Protein AF-A0A968MTM2-F1 (afdb_monomer_lite)

Structure (mmCIF, N/CA/C/O backbone):
data_AF-A0A968MTM2-F1
#
_entry.id   AF-A0A968MTM2-F1
#
loop_
_atom_site.group_PDB
_atom_site.id
_atom_site.type_symbol
_atom_site.label_atom_id
_atom_site.label_alt_id
_atom_site.label_comp_id
_atom_site.label_asym_id
_atom_site.label_entity_id
_atom_site.label_seq_id
_atom_site.pdbx_PDB_ins_code
_atom_site.Cartn_x
_atom_site.Cartn_y
_atom_site.Cartn_z
_atom_site.occupancy
_atom_site.B_iso_or_equiv
_atom_site.auth_seq_id
_atom_site.auth_comp_id
_atom_site.auth_asym_id
_atom_site.auth_atom_id
_atom_site.pdbx_PDB_model_num
ATOM 1 N N . MET A 1 1 ? 8.587 16.875 3.004 1.00 33.28 1 MET A N 1
ATOM 2 C CA . MET A 1 1 ? 7.982 18.222 2.949 1.00 33.28 1 MET A CA 1
ATOM 3 C C . MET A 1 1 ? 6.753 18.139 3.842 1.00 33.28 1 MET A C 1
ATOM 5 O O . MET A 1 1 ? 5.777 17.548 3.421 1.00 33.28 1 MET A O 1
ATOM 9 N N . PHE A 1 2 ? 6.850 18.556 5.107 1.00 41.03 2 PHE A N 1
ATOM 10 C CA . PHE A 1 2 ? 5.725 18.505 6.050 1.00 41.03 2 PHE A CA 1
ATOM 11 C C . PHE A 1 2 ? 5.035 19.869 6.001 1.00 41.03 2 PHE A C 1
ATOM 13 O O . PHE A 1 2 ? 5.688 20.885 6.236 1.00 41.03 2 PHE A O 1
ATOM 20 N N . TYR A 1 3 ? 3.778 19.898 5.560 1.00 43.97 3 TYR A N 1
ATOM 21 C CA . TYR A 1 3 ? 3.016 21.131 5.362 1.00 43.97 3 TYR A CA 1
ATOM 22 C C . TYR A 1 3 ? 2.662 21.789 6.705 1.00 43.97 3 TYR A C 1
ATOM 24 O O . TYR A 1 3 ? 2.447 21.105 7.698 1.00 43.97 3 TYR A O 1
ATOM 32 N N . GLU A 1 4 ? 2.556 23.121 6.719 1.00 45.72 4 GLU A N 1
ATOM 33 C CA . GLU A 1 4 ? 2.206 23.939 7.897 1.00 45.72 4 GLU A CA 1
ATOM 34 C C . GLU A 1 4 ? 0.764 23.724 8.415 1.00 45.72 4 GLU A C 1
ATOM 36 O O . GLU A 1 4 ? 0.404 24.273 9.452 1.00 45.72 4 GLU A O 1
ATOM 41 N N . ASN A 1 5 ? -0.049 22.904 7.735 1.00 57.75 5 ASN A N 1
ATOM 42 C CA . ASN A 1 5 ? -1.433 22.609 8.106 1.00 57.75 5 ASN A CA 1
ATOM 43 C C . ASN A 1 5 ? -1.622 21.100 8.344 1.00 57.75 5 ASN A C 1
ATOM 45 O O . ASN A 1 5 ? -1.780 20.333 7.394 1.00 57.75 5 ASN A O 1
ATOM 49 N N . GLU A 1 6 ? -1.647 20.697 9.617 1.00 80.75 6 GLU A N 1
ATOM 50 C CA . GLU A 1 6 ? -1.892 19.322 10.092 1.00 80.75 6 GLU A CA 1
ATOM 51 C C . GLU A 1 6 ? -3.378 18.929 9.941 1.00 80.75 6 GLU A C 1
ATOM 53 O O . GLU A 1 6 ? -4.122 18.772 10.917 1.00 80.75 6 GLU A O 1
ATOM 58 N N . SER A 1 7 ? -3.856 18.821 8.696 1.00 90.25 7 SER A N 1
ATOM 59 C CA . SER A 1 7 ? -5.259 18.498 8.387 1.00 90.25 7 SER A CA 1
ATOM 60 C C . SER A 1 7 ? -5.714 17.152 8.963 1.00 90.25 7 SER A C 1
ATOM 62 O O . SER A 1 7 ? -6.900 16.956 9.206 1.00 90.25 7 SER A O 1
ATOM 64 N N . GLU A 1 8 ? -4.789 16.233 9.222 1.00 89.62 8 GLU A N 1
ATOM 65 C CA . GLU A 1 8 ? -5.023 14.945 9.870 1.00 89.62 8 GLU A CA 1
ATOM 66 C C . GLU A 1 8 ? -5.440 15.096 11.344 1.00 89.62 8 GLU A C 1
ATOM 68 O O . GLU A 1 8 ? -6.127 14.227 11.895 1.00 89.62 8 GLU A O 1
ATOM 73 N N . LYS A 1 9 ? -5.074 16.216 11.984 1.00 91.69 9 LYS A N 1
ATOM 74 C CA . LYS A 1 9 ? -5.437 16.549 13.370 1.00 91.69 9 LYS A CA 1
ATOM 75 C C . LYS A 1 9 ? -6.538 17.600 13.465 1.00 91.69 9 LYS A C 1
ATOM 77 O O . LYS A 1 9 ? -7.206 17.666 14.490 1.00 91.69 9 LYS A O 1
ATOM 82 N N . ASP A 1 10 ? -6.772 18.404 12.436 1.00 93.69 10 ASP A N 1
ATOM 83 C CA . ASP A 1 10 ? -7.790 19.457 12.475 1.00 93.69 10 ASP A CA 1
ATOM 84 C C . ASP A 1 10 ? -9.216 18.897 12.273 1.00 93.69 10 ASP A C 1
ATOM 86 O O . ASP A 1 10 ? -9.539 18.261 11.265 1.00 93.69 10 ASP A O 1
ATOM 90 N N . THR A 1 11 ? -10.105 19.145 13.242 1.00 95.06 11 THR A N 1
ATOM 91 C CA . THR A 1 11 ? -11.507 18.698 13.191 1.00 95.06 11 THR A CA 1
ATOM 92 C C . THR A 1 11 ? -12.307 19.346 12.069 1.00 95.06 11 THR A C 1
ATOM 94 O O . THR A 1 11 ? -13.286 18.747 11.621 1.00 95.06 11 THR A O 1
ATOM 97 N N . ALA A 1 12 ? -11.900 20.521 11.577 1.00 95.12 12 ALA A N 1
ATOM 98 C CA . ALA A 1 12 ? -12.545 21.175 10.441 1.00 95.12 12 ALA A CA 1
ATOM 99 C C . ALA A 1 12 ? -12.495 20.310 9.169 1.00 95.12 12 ALA A C 1
ATOM 101 O O . ALA A 1 12 ? -13.357 20.441 8.303 1.00 95.12 12 ALA A O 1
ATOM 102 N N . TYR A 1 13 ? -11.531 19.387 9.081 1.00 94.69 13 TYR A N 1
ATOM 103 C CA . TYR A 1 13 ? -11.370 18.474 7.951 1.00 94.69 13 TYR A CA 1
ATOM 104 C C . TYR A 1 13 ? -11.966 17.084 8.199 1.00 94.69 13 TYR A C 1
ATOM 106 O O . TYR A 1 13 ? -12.031 16.300 7.255 1.00 94.69 13 TYR A O 1
ATOM 114 N N . THR A 1 14 ? -12.456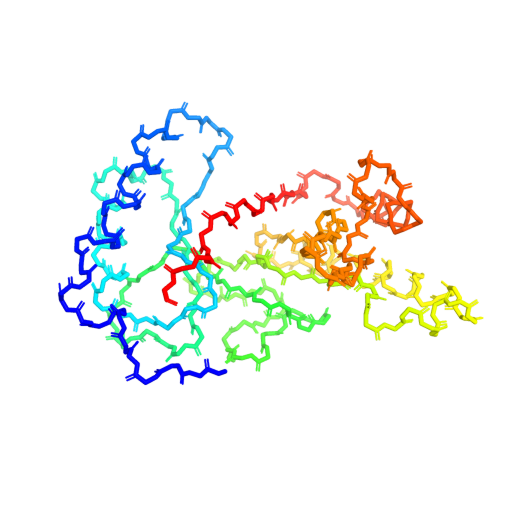 16.770 9.409 1.00 95.50 14 THR A N 1
ATOM 115 C CA . THR A 1 14 ? -12.988 15.431 9.743 1.00 95.50 14 THR A CA 1
ATOM 116 C C . THR A 1 14 ? -14.016 14.944 8.716 1.00 95.50 14 THR A C 1
ATOM 118 O O . THR A 1 14 ? -13.954 13.794 8.292 1.00 95.50 14 THR A O 1
ATOM 121 N N . GLU A 1 15 ? -14.955 15.804 8.312 1.00 96.12 15 GLU A N 1
ATOM 122 C CA . GLU A 1 15 ? -15.992 15.439 7.338 1.00 96.12 15 GLU A CA 1
ATOM 123 C C . GLU A 1 15 ? -15.387 15.064 5.981 1.00 96.12 15 GLU A C 1
ATOM 125 O O . GLU A 1 15 ? -15.834 14.109 5.351 1.00 96.12 15 GLU A O 1
ATOM 130 N N . ARG A 1 16 ? -14.334 15.763 5.548 1.00 93.88 16 ARG A N 1
ATOM 131 C CA . ARG A 1 16 ? -13.668 15.510 4.268 1.00 93.88 16 ARG A CA 1
ATOM 132 C C . ARG A 1 16 ? -12.932 14.170 4.257 1.00 93.88 16 ARG A C 1
ATOM 134 O O . ARG A 1 16 ? -12.988 13.487 3.241 1.00 93.88 16 ARG A O 1
ATOM 141 N N . TYR A 1 17 ? -12.275 13.799 5.353 1.00 94.69 17 TYR A N 1
ATOM 142 C CA . TYR A 1 17 ? -11.657 12.475 5.508 1.00 94.69 17 TYR A CA 1
ATOM 143 C C . TYR A 1 17 ? -12.737 11.378 5.472 1.00 94.69 17 TYR A C 1
ATOM 145 O O . TYR A 1 17 ? -12.824 10.586 4.533 1.00 94.69 17 TYR A O 1
ATOM 153 N N . LEU A 1 18 ? -13.686 11.440 6.415 1.00 96.38 18 LEU A N 1
ATOM 154 C CA . LEU A 1 18 ? -14.710 10.405 6.575 1.00 96.38 18 LEU A CA 1
ATOM 155 C C . LEU A 1 18 ? -15.615 10.217 5.355 1.00 96.38 18 LEU A C 1
ATOM 157 O O . LEU A 1 18 ? -15.954 9.081 5.041 1.00 96.38 18 LEU A O 1
ATOM 161 N N . SER A 1 19 ? -16.032 11.292 4.681 1.00 95.75 19 SER A N 1
ATOM 162 C CA . SER A 1 19 ? -16.941 11.187 3.528 1.00 95.75 19 SER A CA 1
ATOM 163 C C . SER A 1 19 ? -16.310 10.422 2.368 1.00 95.75 19 SER A C 1
ATOM 165 O O . SER A 1 19 ? -16.914 9.478 1.863 1.00 95.75 19 SER A O 1
ATOM 167 N N . GLN A 1 20 ? -15.076 10.761 1.994 1.00 93.44 20 GLN A N 1
ATOM 168 C CA . GLN A 1 20 ? -14.364 10.102 0.897 1.00 93.44 20 GLN A CA 1
ATOM 169 C C . GLN A 1 20 ? -14.092 8.627 1.211 1.00 93.44 20 GLN A C 1
ATOM 171 O O . GLN A 1 20 ? -14.305 7.752 0.367 1.00 93.44 20 GLN A O 1
ATOM 176 N N . PHE A 1 21 ? -13.677 8.338 2.445 1.00 95.25 21 PHE A N 1
ATOM 177 C CA . PHE A 1 21 ? -13.426 6.972 2.885 1.00 95.25 21 PHE A CA 1
ATOM 178 C C . PHE A 1 21 ? -14.716 6.136 2.958 1.00 95.25 21 PHE A C 1
ATOM 180 O O . PHE A 1 21 ? -14.750 4.988 2.505 1.00 95.25 21 PHE A O 1
ATOM 187 N N . ALA A 1 22 ? -15.809 6.720 3.455 1.00 96.19 22 ALA A N 1
ATOM 188 C CA . ALA A 1 22 ? -17.116 6.072 3.492 1.00 96.19 22 ALA A CA 1
ATOM 189 C C . ALA A 1 22 ? -17.648 5.764 2.086 1.00 96.19 22 ALA A C 1
ATOM 191 O O . ALA A 1 22 ? -18.127 4.655 1.852 1.00 96.19 22 ALA A O 1
ATOM 192 N N . GLU A 1 23 ? -17.521 6.700 1.141 1.00 96.38 23 GLU A N 1
ATOM 193 C CA . GLU A 1 23 ? -17.906 6.487 -0.259 1.00 96.38 23 GLU A CA 1
ATOM 194 C C . GLU A 1 23 ? -17.129 5.330 -0.898 1.00 96.38 23 GLU A C 1
ATOM 196 O O . GLU A 1 23 ? -17.730 4.494 -1.578 1.00 96.38 23 GLU A O 1
ATOM 201 N N . MET A 1 24 ? -15.819 5.232 -0.647 1.00 96.00 24 MET A N 1
ATOM 202 C CA . MET A 1 24 ? -14.999 4.115 -1.122 1.00 96.00 24 MET A CA 1
ATOM 203 C C . MET A 1 24 ? -15.504 2.773 -0.573 1.00 96.00 24 MET A C 1
ATOM 205 O O . MET A 1 24 ? -15.728 1.842 -1.350 1.00 96.00 24 MET A O 1
ATOM 209 N N . ILE A 1 25 ? -15.725 2.666 0.743 1.00 95.75 25 ILE A N 1
ATOM 210 C CA . ILE A 1 25 ? -16.200 1.416 1.359 1.00 95.75 25 ILE A CA 1
ATOM 211 C C . ILE A 1 25 ? -17.585 1.038 0.832 1.00 95.75 25 ILE A C 1
ATOM 213 O O . ILE A 1 25 ? -17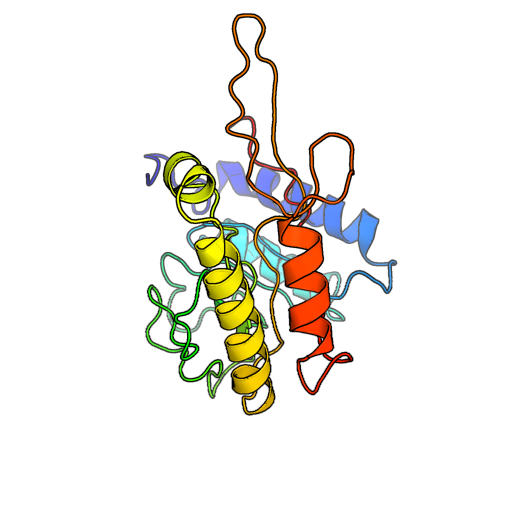.799 -0.106 0.431 1.00 95.75 25 ILE A O 1
ATOM 217 N N . GLU A 1 26 ? -18.535 1.972 0.810 1.00 96.12 26 GLU A N 1
ATOM 218 C CA . GLU A 1 26 ? -19.903 1.688 0.365 1.00 96.12 26 GLU A CA 1
ATOM 219 C C . GLU A 1 26 ? -19.952 1.261 -1.106 1.00 96.12 26 GLU A C 1
ATOM 221 O O . GLU A 1 26 ? -20.710 0.351 -1.457 1.00 96.12 26 GLU A O 1
ATOM 226 N N . ARG A 1 27 ? -19.107 1.859 -1.954 1.00 96.69 27 ARG A N 1
ATOM 227 C CA . ARG A 1 27 ? -18.976 1.479 -3.364 1.00 96.69 27 ARG A CA 1
ATOM 228 C C . ARG A 1 27 ? -18.380 0.080 -3.522 1.00 96.69 27 ARG A C 1
ATOM 230 O O . ARG A 1 27 ? -18.910 -0.717 -4.296 1.00 96.69 27 ARG A O 1
ATOM 237 N N . ASP A 1 28 ? -17.309 -0.229 -2.789 1.00 96.81 28 ASP A N 1
ATOM 238 C CA . ASP A 1 28 ? -16.425 -1.347 -3.136 1.00 96.81 28 ASP A CA 1
ATOM 239 C C . ASP A 1 28 ? -16.549 -2.586 -2.220 1.00 96.81 28 ASP A C 1
ATOM 241 O O . ASP A 1 28 ? -16.088 -3.669 -2.592 1.00 96.81 28 ASP A O 1
ATOM 245 N N . ARG A 1 29 ? -17.215 -2.509 -1.054 1.00 94.44 29 ARG A N 1
ATOM 246 C CA . ARG A 1 29 ? -17.245 -3.607 -0.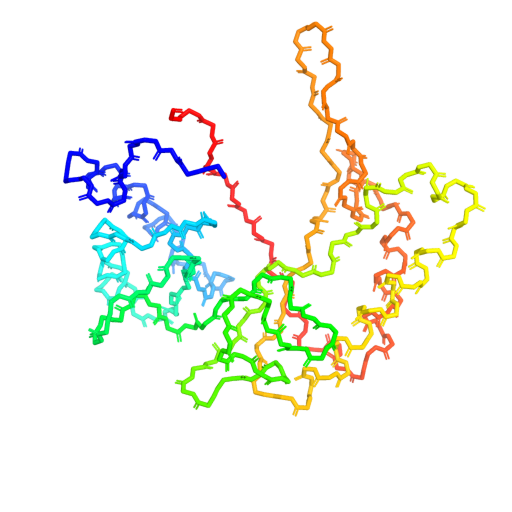051 1.00 94.44 29 ARG A CA 1
ATOM 247 C C . ARG A 1 29 ? -17.827 -4.937 -0.536 1.00 94.44 29 ARG A C 1
ATOM 249 O O . ARG A 1 29 ? -17.555 -5.982 0.057 1.00 94.44 29 ARG A O 1
ATOM 256 N N . ASN A 1 30 ? -18.618 -4.929 -1.608 1.00 95.81 30 ASN A N 1
ATOM 257 C CA . ASN A 1 30 ? -19.209 -6.144 -2.182 1.00 95.81 30 ASN A CA 1
ATOM 258 C C . ASN A 1 30 ? -18.301 -6.833 -3.217 1.00 95.81 30 ASN A C 1
ATOM 260 O O . ASN A 1 30 ? -18.671 -7.870 -3.770 1.00 95.81 30 ASN A O 1
ATOM 264 N N . HIS A 1 31 ? -17.102 -6.302 -3.470 1.00 94.50 31 HIS A N 1
ATOM 265 C CA . HIS A 1 31 ? -16.123 -6.913 -4.361 1.00 94.50 31 HIS A CA 1
ATOM 266 C C . HIS A 1 31 ? -15.186 -7.846 -3.585 1.00 94.50 31 HIS A C 1
ATOM 268 O O . HIS A 1 31 ? -14.392 -7.411 -2.755 1.00 94.50 31 HIS A O 1
ATOM 274 N N . ALA A 1 32 ? -15.234 -9.145 -3.893 1.00 93.94 32 ALA A N 1
ATOM 275 C CA . ALA A 1 32 ? -14.363 -10.148 -3.268 1.00 93.94 32 ALA A CA 1
ATOM 276 C C . ALA A 1 32 ? -12.867 -9.949 -3.588 1.00 93.94 32 ALA A C 1
ATOM 278 O O . ALA A 1 32 ? -12.011 -10.452 -2.871 1.00 93.94 32 ALA A O 1
ATOM 279 N N . SER A 1 33 ? -12.550 -9.223 -4.667 1.00 93.38 33 SER A N 1
ATOM 280 C CA . SER A 1 33 ? -11.176 -8.856 -5.026 1.00 93.38 33 SER A CA 1
ATOM 281 C C . SER A 1 33 ? -10.592 -7.759 -4.138 1.00 93.38 33 SER A C 1
ATOM 283 O O . SER A 1 33 ? -9.375 -7.613 -4.087 1.00 93.38 33 SER A O 1
ATOM 285 N N . VAL A 1 34 ? -11.437 -6.980 -3.458 1.00 93.69 34 VAL A N 1
ATOM 286 C CA . VAL A 1 34 ? -10.987 -6.049 -2.424 1.00 93.69 34 VAL A CA 1
ATOM 287 C C . VAL A 1 34 ? -10.795 -6.868 -1.164 1.00 93.69 34 VAL A C 1
ATOM 289 O O . VAL A 1 34 ? -11.742 -7.494 -0.692 1.00 93.69 34 VAL A O 1
ATOM 292 N N . ILE A 1 35 ? -9.576 -6.890 -0.636 1.00 93.56 35 ILE A N 1
ATOM 293 C CA . ILE A 1 35 ? -9.229 -7.723 0.523 1.00 93.56 35 ILE A CA 1
ATOM 294 C C . ILE A 1 35 ? -8.712 -6.916 1.714 1.00 93.56 35 ILE A C 1
ATOM 296 O O . ILE A 1 35 ? -8.458 -7.498 2.758 1.00 93.56 35 ILE A O 1
ATOM 300 N N . MET A 1 36 ? -8.531 -5.605 1.564 1.00 94.19 36 MET A N 1
ATOM 301 C CA . MET A 1 36 ? -8.046 -4.697 2.605 1.00 94.19 36 MET A CA 1
ATOM 302 C C . MET A 1 36 ? -8.449 -3.258 2.276 1.00 94.19 36 MET A C 1
ATOM 304 O O . MET A 1 36 ? -8.721 -2.952 1.113 1.00 94.19 36 MET A O 1
ATOM 308 N N . TRP A 1 37 ? -8.445 -2.390 3.285 1.00 96.00 37 TRP A N 1
ATOM 309 C CA . TRP A 1 37 ? -8.663 -0.949 3.142 1.00 96.00 37 TRP A CA 1
ATOM 310 C C . TRP A 1 37 ? -7.396 -0.185 3.521 1.00 96.00 37 TRP A C 1
ATOM 312 O O . TRP A 1 37 ? -6.821 -0.463 4.569 1.00 96.00 37 TRP A O 1
ATOM 322 N N . SER A 1 38 ? -6.975 0.778 2.701 1.00 93.56 38 SER A N 1
ATOM 323 C CA . SER A 1 38 ? -5.904 1.717 3.059 1.00 93.56 38 SER A CA 1
ATOM 324 C C . SER A 1 38 ? -6.515 3.037 3.500 1.00 93.56 38 SER A C 1
ATOM 326 O O . SER A 1 38 ? -7.413 3.535 2.822 1.00 93.56 38 SER A O 1
ATOM 328 N N . LEU A 1 39 ? -6.051 3.589 4.622 1.00 92.62 39 LEU A N 1
ATOM 329 C CA . LEU A 1 39 ? -6.513 4.900 5.092 1.00 92.62 39 LEU A CA 1
ATOM 330 C C . LEU A 1 39 ? -5.790 6.057 4.385 1.00 92.62 39 LEU A C 1
ATOM 332 O O . LEU A 1 39 ? -6.317 7.158 4.316 1.00 92.62 39 LEU A O 1
ATOM 336 N N . GLY A 1 40 ? -4.595 5.830 3.831 1.00 88.19 40 GLY A N 1
ATOM 337 C CA . GLY A 1 40 ? -3.846 6.878 3.140 1.00 88.19 40 GLY A CA 1
ATOM 338 C C . GLY A 1 40 ? -2.499 6.412 2.599 1.00 88.19 40 GLY A C 1
ATOM 339 O O . GLY A 1 40 ? -2.176 5.227 2.659 1.00 88.19 40 GLY A O 1
ATOM 340 N N . ASN A 1 41 ? -1.711 7.372 2.116 1.00 87.50 41 ASN A N 1
ATOM 341 C CA . ASN A 1 41 ? -0.328 7.195 1.671 1.00 87.50 41 ASN A CA 1
ATOM 342 C C . ASN A 1 41 ? 0.565 8.281 2.256 1.00 87.50 41 ASN A C 1
ATOM 344 O O . ASN A 1 41 ? 0.101 9.413 2.385 1.00 87.50 41 ASN A O 1
ATOM 348 N N . GLU A 1 42 ? 1.815 7.948 2.593 1.00 85.56 42 GLU A N 1
ATOM 349 C CA . GLU A 1 42 ? 2.827 8.911 3.070 1.00 85.56 42 GLU A CA 1
ATOM 350 C C . GLU A 1 42 ? 2.283 9.927 4.090 1.00 85.56 42 GLU A C 1
ATOM 352 O O . GLU A 1 42 ? 2.636 11.105 4.112 1.00 85.56 42 GLU A O 1
ATOM 357 N N . SER A 1 43 ? 1.368 9.451 4.931 1.00 84.56 43 SER A N 1
ATOM 358 C CA . SER A 1 43 ? 0.601 10.273 5.853 1.00 84.56 43 SER A CA 1
ATOM 359 C C . SER A 1 43 ? 1.147 10.130 7.267 1.00 84.56 43 SER A C 1
ATOM 361 O O . SER A 1 43 ? 1.792 9.141 7.618 1.00 84.56 43 SER A O 1
ATOM 363 N N . VAL A 1 44 ? 0.895 11.142 8.091 1.00 86.81 44 VAL A N 1
ATOM 364 C CA . VAL A 1 44 ? 1.170 11.101 9.529 1.00 86.81 44 VAL A CA 1
ATOM 365 C C . VAL A 1 44 ? -0.137 10.808 10.249 1.00 86.81 44 VAL A C 1
ATOM 367 O O . VAL A 1 44 ? -1.204 11.235 9.809 1.00 86.81 44 VAL A O 1
ATOM 370 N N . TRP A 1 45 ? -0.073 10.053 11.345 1.00 90.50 45 TRP A N 1
ATOM 371 C CA . TRP A 1 45 ? -1.268 9.768 12.124 1.00 90.50 45 TRP A CA 1
ATOM 372 C C . TRP A 1 45 ? -1.897 11.055 12.676 1.00 90.50 45 TRP A C 1
ATOM 374 O O . TRP A 1 45 ? -1.219 11.955 13.178 1.00 90.50 45 TRP A O 1
ATOM 384 N N . GLY A 1 46 ? -3.224 11.092 12.652 1.00 92.38 46 GLY A N 1
ATOM 385 C CA . GLY A 1 46 ? -4.030 12.116 13.293 1.00 92.38 46 GLY A CA 1
ATOM 386 C C . GLY A 1 46 ? -5.428 11.591 13.594 1.00 92.38 46 GLY A C 1
ATOM 387 O O . GLY A 1 46 ? -5.839 10.530 13.119 1.00 92.38 46 GLY A O 1
ATOM 388 N N . GLN A 1 47 ? -6.184 12.341 14.394 1.00 94.38 47 GLN A N 1
ATOM 389 C CA . GLN A 1 47 ? -7.516 11.925 14.841 1.00 94.38 47 GLN A CA 1
ATOM 390 C C . GLN A 1 47 ? -8.515 11.701 13.696 1.00 94.38 47 GLN A C 1
ATOM 392 O O . GLN A 1 47 ? -9.499 10.988 13.882 1.00 94.38 47 GLN A O 1
ATOM 397 N N . ASN A 1 48 ? -8.289 12.288 12.518 1.00 95.44 48 ASN A N 1
ATOM 398 C CA . ASN A 1 48 ? -9.133 12.044 11.351 1.00 95.44 48 ASN A CA 1
ATOM 399 C C . ASN A 1 48 ? -8.922 10.628 10.788 1.00 95.44 48 ASN A C 1
ATOM 401 O O . ASN A 1 48 ? -9.910 9.921 10.600 1.00 95.44 48 ASN A O 1
ATOM 405 N N . PHE A 1 49 ? -7.676 10.159 10.665 1.00 95.56 49 PHE A N 1
ATOM 406 C CA . PHE A 1 49 ? -7.380 8.764 10.303 1.00 95.56 49 PHE A CA 1
ATOM 407 C C . PHE A 1 49 ? -7.868 7.772 11.365 1.00 95.56 49 PHE A C 1
ATOM 409 O O . PHE A 1 49 ? -8.379 6.705 11.035 1.00 95.56 49 PHE A O 1
ATOM 416 N N . GLN A 1 50 ? -7.797 8.144 12.649 1.00 96.38 50 GLN A N 1
ATOM 417 C CA . GLN A 1 50 ? -8.360 7.320 13.722 1.00 96.38 50 GLN A CA 1
ATOM 418 C C . GLN A 1 50 ? -9.871 7.096 13.538 1.00 96.38 50 GLN A C 1
ATOM 420 O O . GLN A 1 50 ? -10.358 5.976 13.692 1.00 96.38 50 GLN A O 1
ATOM 425 N N . LYS A 1 51 ? -10.615 8.142 13.160 1.00 97.38 51 LYS A N 1
ATOM 426 C CA . LYS A 1 51 ? -12.056 8.032 12.885 1.00 97.38 51 LYS A CA 1
ATOM 427 C C . LYS A 1 51 ? -12.345 7.175 11.651 1.00 97.38 51 LYS A C 1
ATOM 429 O O . LYS A 1 51 ? -13.325 6.435 11.660 1.00 97.38 51 LYS A O 1
ATOM 434 N N . GLU A 1 52 ? -11.520 7.245 10.607 1.00 97.50 52 GLU A N 1
ATOM 435 C CA . GLU A 1 52 ? -11.651 6.367 9.434 1.00 97.50 52 GLU A CA 1
ATOM 436 C C . GLU A 1 52 ? -11.399 4.899 9.794 1.00 97.50 52 GLU A C 1
ATOM 438 O O . GLU A 1 52 ? -12.185 4.029 9.414 1.00 97.50 52 GLU A O 1
ATOM 443 N N . TYR A 1 53 ? -10.364 4.619 10.593 1.00 97.25 53 TYR A N 1
ATOM 444 C CA . TYR A 1 53 ? -10.102 3.276 11.109 1.00 97.25 53 TYR A CA 1
ATOM 445 C C . TYR A 1 53 ? -11.313 2.732 11.882 1.00 97.25 53 TYR A C 1
ATOM 447 O O . TYR A 1 53 ? -11.800 1.636 11.592 1.00 97.25 53 TYR A O 1
ATOM 455 N N . GLU A 1 54 ? -11.848 3.508 12.826 1.00 98.12 54 GLU A N 1
ATOM 456 C CA . GLU A 1 54 ? -13.040 3.140 13.600 1.00 98.12 54 GLU A CA 1
ATOM 457 C C . GLU A 1 54 ? -14.260 2.909 12.699 1.00 98.12 54 GLU A C 1
ATOM 459 O O . GLU A 1 54 ? -14.963 1.905 12.851 1.00 98.12 54 GLU A O 1
ATOM 464 N N . TYR A 1 55 ? -14.473 3.784 11.711 1.00 97.75 55 TYR A N 1
ATOM 465 C CA . TYR A 1 55 ? -15.537 3.635 10.721 1.00 97.75 55 TYR A CA 1
ATOM 466 C C . TYR A 1 55 ? -15.404 2.328 9.931 1.00 97.75 55 TYR A C 1
ATOM 468 O O . TYR A 1 55 ? -16.395 1.607 9.784 1.00 97.75 55 TYR A O 1
ATOM 476 N N . ALA A 1 56 ? -14.199 1.971 9.471 1.00 97.56 56 ALA A N 1
ATOM 477 C CA . ALA A 1 56 ? -13.950 0.705 8.777 1.00 97.56 56 ALA A CA 1
ATOM 478 C C . ALA A 1 56 ? -14.268 -0.498 9.668 1.00 97.56 56 ALA A C 1
ATOM 480 O O . ALA A 1 56 ? -14.916 -1.441 9.219 1.00 97.56 56 ALA A O 1
ATOM 481 N N . LYS A 1 57 ? -13.849 -0.475 10.940 1.00 97.50 57 LYS A N 1
ATOM 482 C CA . LYS A 1 57 ? -14.097 -1.585 11.876 1.00 97.50 57 LYS A CA 1
ATOM 483 C C . LYS A 1 57 ? -15.582 -1.782 12.185 1.00 97.50 57 LYS A C 1
ATOM 485 O O . LYS A 1 57 ? -15.991 -2.913 12.429 1.00 97.50 57 LYS A O 1
ATOM 490 N N . ILE A 1 58 ? -16.385 -0.719 12.149 1.00 97.56 58 ILE A N 1
ATOM 491 C CA . ILE A 1 58 ? -17.843 -0.799 12.325 1.00 97.56 58 ILE A CA 1
ATOM 492 C C . ILE A 1 58 ? -18.535 -1.245 11.030 1.00 97.56 58 ILE A C 1
ATOM 494 O O . ILE A 1 58 ? -19.432 -2.086 11.066 1.00 97.56 58 ILE A O 1
ATOM 498 N N . THR A 1 59 ? -18.128 -0.684 9.892 1.00 97.12 59 THR A N 1
ATOM 499 C CA . THR A 1 59 ? -18.851 -0.813 8.616 1.00 97.12 59 THR A CA 1
ATOM 500 C C . THR A 1 59 ? -18.479 -2.079 7.848 1.00 97.12 59 THR A C 1
ATOM 502 O O . THR A 1 59 ? -19.331 -2.679 7.192 1.00 97.12 59 THR A O 1
ATOM 505 N N . ASP A 1 60 ? -17.219 -2.506 7.928 1.00 96.94 60 ASP A N 1
ATOM 506 C CA . ASP A 1 60 ? -16.707 -3.703 7.265 1.00 96.94 60 ASP A CA 1
ATOM 507 C C . ASP A 1 60 ? -15.567 -4.352 8.067 1.00 96.94 60 ASP A C 1
ATOM 509 O O . ASP A 1 60 ? -14.382 -4.267 7.738 1.00 96.94 60 ASP A O 1
ATOM 513 N N . ALA A 1 61 ? -15.942 -5.077 9.121 1.00 95.75 61 ALA A N 1
ATOM 514 C CA . ALA A 1 61 ? -15.000 -5.851 9.926 1.00 95.75 61 ALA A CA 1
ATOM 515 C C . ALA A 1 61 ? -14.403 -7.070 9.189 1.00 95.75 61 ALA A C 1
ATOM 517 O O . ALA A 1 61 ? -13.526 -7.734 9.739 1.00 95.75 61 ALA A O 1
ATOM 518 N N . SER A 1 62 ? -14.866 -7.395 7.972 1.00 96.06 62 SER A N 1
ATOM 519 C CA . SER A 1 62 ? -14.393 -8.571 7.229 1.00 96.06 62 SER A CA 1
ATOM 520 C C . SER A 1 62 ? -13.025 -8.373 6.572 1.00 96.06 62 SER A C 1
ATOM 522 O O . SER A 1 62 ? -12.411 -9.353 6.145 1.00 96.06 62 SER A O 1
ATOM 524 N N . ARG A 1 63 ? -12.532 -7.127 6.510 1.00 95.06 63 ARG A N 1
ATOM 525 C CA . ARG A 1 63 ? -11.270 -6.762 5.859 1.00 95.06 63 ARG A CA 1
ATOM 526 C C . ARG A 1 63 ? -10.305 -6.050 6.819 1.00 95.06 63 ARG A C 1
ATOM 528 O O . ARG A 1 63 ? -10.729 -5.177 7.589 1.00 95.06 63 ARG A O 1
ATOM 535 N N . PRO A 1 64 ? -9.004 -6.389 6.786 1.00 95.38 64 PRO A N 1
ATOM 536 C CA . PRO A 1 64 ? -7.981 -5.646 7.509 1.00 95.38 64 PRO A CA 1
ATOM 537 C C . PRO A 1 64 ? -7.820 -4.223 6.965 1.00 95.38 64 PRO A C 1
ATOM 539 O O . PRO A 1 64 ? -8.062 -3.956 5.785 1.00 95.38 64 PRO A O 1
ATOM 542 N N . VAL A 1 65 ? -7.388 -3.321 7.841 1.00 94.56 65 VAL A N 1
ATOM 543 C CA . VAL A 1 65 ? -7.013 -1.944 7.496 1.00 94.56 65 VAL A CA 1
ATOM 544 C C . VAL A 1 65 ? -5.493 -1.788 7.527 1.00 94.56 65 VAL A C 1
ATOM 546 O O . VAL A 1 65 ? -4.840 -2.343 8.409 1.00 94.56 65 VAL A O 1
ATOM 549 N N . ILE A 1 66 ? -4.937 -1.019 6.595 1.00 91.81 66 ILE A N 1
ATOM 550 C CA . ILE A 1 66 ? -3.525 -0.622 6.558 1.00 91.81 66 ILE A CA 1
ATOM 551 C C . ILE A 1 66 ? -3.404 0.903 6.635 1.00 91.81 66 ILE A C 1
ATOM 553 O O . ILE A 1 66 ? -4.296 1.623 6.175 1.00 91.81 66 ILE A O 1
ATOM 557 N N . PHE A 1 67 ? -2.308 1.396 7.212 1.00 88.50 67 PHE A N 1
ATOM 558 C CA . PHE A 1 67 ? -2.020 2.827 7.277 1.00 88.50 67 PHE A CA 1
ATOM 559 C C . PHE A 1 67 ? -0.507 3.104 7.249 1.00 88.50 67 PHE A C 1
ATOM 561 O O . PHE A 1 67 ? 0.228 2.465 8.005 1.00 88.50 67 PHE A O 1
ATOM 568 N N . PRO A 1 68 ? -0.038 4.078 6.446 1.00 76.9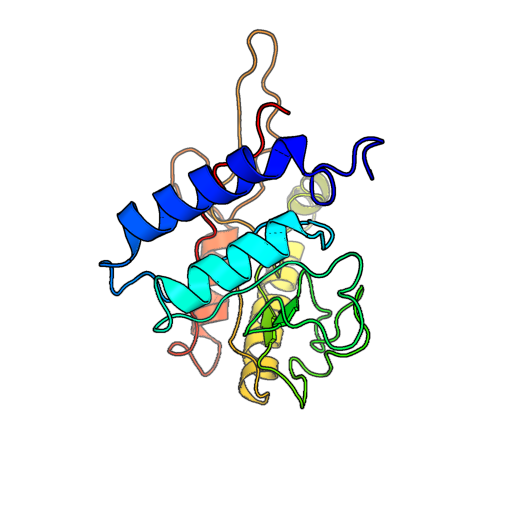4 68 PRO A N 1
ATOM 569 C CA . PRO A 1 68 ? 1.336 4.575 6.487 1.00 76.94 68 PRO A CA 1
ATOM 570 C C . PRO A 1 68 ? 1.672 5.228 7.830 1.00 76.94 68 PRO A C 1
ATOM 572 O O . PRO A 1 68 ? 1.170 6.295 8.160 1.00 76.94 68 PRO A O 1
ATOM 575 N N . ASN A 1 69 ? 2.570 4.625 8.605 1.00 72.44 69 ASN A N 1
ATOM 576 C CA . ASN A 1 69 ? 2.910 5.097 9.948 1.00 72.44 69 ASN A CA 1
ATOM 577 C C . ASN A 1 69 ? 4.115 6.068 10.003 1.00 72.44 69 ASN A C 1
ATOM 579 O O . ASN A 1 69 ? 4.871 6.049 10.969 1.00 72.44 69 ASN A O 1
ATOM 583 N N . PHE A 1 70 ? 4.333 6.944 9.012 1.00 72.25 70 PHE A N 1
ATOM 584 C CA . PHE A 1 70 ? 5.595 7.710 8.883 1.00 72.25 70 PHE A CA 1
ATOM 585 C C . PHE A 1 70 ? 5.946 8.639 10.060 1.00 72.25 70 PHE A C 1
ATOM 587 O O . PHE A 1 70 ? 7.104 9.032 10.204 1.00 72.25 70 PHE A O 1
ATOM 594 N N . GLY A 1 71 ? 4.974 9.001 10.901 1.00 71.62 71 GLY A N 1
ATOM 595 C CA . GLY A 1 71 ? 5.179 9.832 12.095 1.00 71.62 71 GLY A CA 1
ATOM 596 C C . GLY A 1 71 ? 5.002 9.104 13.429 1.00 71.62 71 GLY A C 1
ATOM 597 O O . GLY A 1 71 ? 5.127 9.741 14.474 1.00 71.62 71 GLY A O 1
ATOM 598 N N . GLY A 1 72 ? 4.718 7.800 13.409 1.00 79.25 72 GLY A N 1
ATOM 599 C CA . GLY A 1 72 ? 4.321 7.049 14.596 1.00 79.25 72 GLY A CA 1
ATOM 600 C C . GLY A 1 72 ? 2.840 7.227 14.953 1.00 79.25 72 GLY A C 1
ATOM 601 O O . GLY A 1 72 ? 2.202 8.231 14.629 1.00 79.25 72 GLY A O 1
ATOM 602 N N . ILE A 1 73 ? 2.304 6.236 15.662 1.00 84.31 73 ILE A N 1
ATOM 603 C CA . ILE A 1 73 ? 0.972 6.247 16.269 1.00 84.31 73 ILE A CA 1
ATOM 604 C C . ILE A 1 73 ? 1.173 6.304 17.788 1.00 84.31 73 ILE A C 1
ATOM 606 O O . ILE A 1 73 ? 2.078 5.631 18.285 1.00 84.31 73 ILE A O 1
ATOM 610 N N . PRO A 1 74 ? 0.387 7.099 18.541 1.00 88.75 74 PRO A N 1
ATOM 611 C CA . PRO A 1 74 ? 0.534 7.173 19.992 1.00 88.75 74 PRO A CA 1
ATOM 612 C C . PRO A 1 74 ? 0.386 5.813 20.686 1.00 88.75 74 PRO A C 1
ATOM 614 O O . PRO A 1 74 ? -0.448 4.995 20.295 1.00 88.75 74 PRO A O 1
ATOM 617 N N . ASP A 1 75 ? 1.140 5.608 21.768 1.00 87.25 75 ASP A N 1
ATOM 618 C CA . ASP A 1 75 ? 1.096 4.374 22.555 1.00 87.25 75 ASP A CA 1
ATOM 619 C C . ASP A 1 75 ? -0.337 4.007 22.973 1.00 87.25 75 ASP A C 1
ATOM 621 O O . ASP A 1 75 ? -1.096 4.828 23.496 1.00 87.25 75 ASP A O 1
ATOM 625 N N . GLY A 1 76 ? -0.707 2.742 22.764 1.00 88.50 76 GLY A N 1
ATOM 626 C CA . GLY A 1 76 ? -2.032 2.218 23.101 1.00 88.50 76 GLY A CA 1
ATOM 627 C C . GLY A 1 76 ? -3.141 2.564 22.100 1.00 88.50 76 GLY A C 1
ATOM 628 O O . GLY A 1 76 ? -4.270 2.104 22.280 1.00 88.50 76 GLY A O 1
ATOM 629 N N . VAL A 1 77 ? -2.845 3.319 21.038 1.00 91.81 77 VAL A N 1
ATOM 630 C CA . VAL A 1 77 ? -3.772 3.564 19.928 1.00 91.81 77 VAL A CA 1
ATOM 631 C C . VAL A 1 77 ? -3.547 2.521 18.835 1.00 91.81 77 VAL A C 1
ATOM 633 O O . VAL A 1 77 ? -2.429 2.313 18.375 1.00 91.81 77 VAL A O 1
ATOM 636 N N . LYS A 1 78 ? -4.626 1.872 18.386 1.00 92.38 78 LYS A N 1
ATOM 637 C CA . LYS A 1 78 ? -4.608 0.979 17.222 1.00 92.38 78 LYS A CA 1
ATOM 638 C C . LYS A 1 78 ? -5.310 1.663 16.051 1.00 92.38 78 LYS A C 1
ATOM 640 O O . LYS A 1 78 ? -6.492 1.979 16.169 1.00 92.38 78 LYS A O 1
ATOM 645 N N . CYS A 1 79 ? -4.590 1.843 14.942 1.00 92.94 79 CYS A N 1
ATOM 646 C CA . CYS A 1 79 ? -5.085 2.499 13.721 1.00 92.94 79 CYS A CA 1
ATOM 647 C C . CYS A 1 79 ? -4.859 1.665 12.436 1.00 92.94 79 CYS A C 1
ATOM 649 O O . CYS A 1 79 ? -5.120 2.132 11.331 1.00 92.94 79 CYS A O 1
ATOM 651 N N . PHE A 1 80 ? -4.376 0.426 12.563 1.00 92.25 80 PHE A N 1
ATOM 652 C CA . PHE A 1 80 ? -4.196 -0.523 11.460 1.00 92.25 80 PHE A CA 1
ATOM 653 C C . PHE A 1 80 ? -4.249 -1.969 11.981 1.00 92.25 80 PHE A C 1
ATOM 655 O O . PHE A 1 80 ? -4.093 -2.214 13.179 1.00 92.25 80 PHE A O 1
ATOM 662 N N . ASP A 1 81 ? -4.492 -2.928 11.088 1.00 93.31 81 ASP A N 1
ATOM 663 C CA . ASP A 1 81 ? -4.495 -4.373 11.362 1.00 93.31 81 ASP A CA 1
ATOM 664 C C . ASP A 1 81 ? -3.283 -5.101 10.771 1.00 93.31 81 ASP A C 1
ATOM 666 O O . ASP A 1 81 ? -2.886 -6.132 11.311 1.00 93.31 81 ASP A O 1
ATOM 670 N N . LEU A 1 82 ? -2.720 -4.585 9.673 1.00 89.25 82 LEU A N 1
ATOM 671 C CA . LEU A 1 82 ? -1.459 -5.048 9.092 1.00 89.25 82 LEU A CA 1
ATOM 672 C C . LEU A 1 82 ? -0.482 -3.881 9.070 1.00 89.25 82 LEU A C 1
ATOM 674 O O . LEU A 1 82 ? -0.867 -2.755 8.746 1.00 89.25 82 LEU A O 1
ATOM 678 N N . ASP A 1 83 ? 0.763 -4.176 9.410 1.00 85.00 83 ASP A N 1
ATOM 679 C CA . ASP A 1 83 ? 1.847 -3.213 9.352 1.00 85.00 83 ASP A CA 1
ATOM 680 C C . ASP A 1 83 ? 2.261 -2.979 7.903 1.00 85.00 83 ASP A C 1
ATOM 682 O O . ASP A 1 83 ? 2.048 -3.810 7.012 1.00 85.00 83 ASP A O 1
ATOM 686 N N . TYR A 1 84 ? 2.831 -1.813 7.677 1.00 82.88 84 TYR A N 1
ATOM 687 C CA . TYR A 1 84 ? 2.950 -1.191 6.378 1.00 82.88 84 TYR A CA 1
ATOM 688 C C . TYR A 1 84 ? 4.385 -0.702 6.192 1.00 82.88 84 TYR A C 1
ATOM 690 O O . TYR A 1 84 ? 4.895 0.097 6.981 1.00 82.88 84 TYR A O 1
ATOM 698 N N . VAL A 1 85 ? 5.064 -1.201 5.157 1.00 85.00 85 VAL A N 1
ATOM 699 C CA . VAL A 1 85 ? 6.494 -0.945 4.945 1.00 85.00 85 VAL A CA 1
ATOM 700 C C . VAL A 1 85 ? 6.777 -0.509 3.512 1.00 85.00 85 VAL A C 1
ATOM 702 O O . VAL A 1 85 ? 6.783 -1.323 2.588 1.00 85.00 85 VAL A O 1
ATOM 705 N N . HIS A 1 86 ? 7.138 0.765 3.362 1.00 87.19 86 HIS A N 1
ATOM 706 C CA . HIS A 1 86 ? 7.718 1.283 2.129 1.00 87.19 86 HIS A CA 1
ATOM 707 C C . HIS A 1 86 ? 9.205 0.955 2.030 1.00 87.19 86 HIS A C 1
ATOM 709 O O . HIS A 1 86 ? 9.978 1.189 2.962 1.00 87.19 86 HIS A O 1
ATOM 715 N N . TYR A 1 87 ? 9.611 0.492 0.851 1.00 85.88 87 TYR A N 1
ATOM 716 C CA . TYR A 1 87 ? 10.998 0.325 0.423 1.00 85.88 87 TYR A CA 1
ATOM 717 C C . TYR A 1 87 ? 11.890 -0.346 1.487 1.00 85.88 87 TYR A C 1
ATOM 719 O O . TYR A 1 87 ? 12.913 0.226 1.882 1.00 85.88 87 TYR A O 1
ATOM 727 N N . PRO A 1 88 ? 11.545 -1.569 1.947 1.00 86.81 88 PRO A N 1
ATOM 728 C CA . PRO A 1 88 ? 12.410 -2.305 2.860 1.00 86.81 88 PRO A CA 1
ATOM 729 C C . PRO A 1 88 ? 13.781 -2.533 2.215 1.00 86.81 88 PRO A C 1
ATOM 731 O O . PRO A 1 88 ? 13.927 -2.615 0.988 1.00 86.81 88 PRO A O 1
ATOM 734 N N . THR A 1 89 ? 14.808 -2.715 3.040 1.00 84.88 89 THR A N 1
ATOM 735 C CA . THR A 1 89 ? 16.093 -3.210 2.544 1.00 84.88 89 THR A CA 1
ATOM 736 C C . THR A 1 89 ? 15.923 -4.601 1.922 1.00 84.88 89 THR A C 1
ATOM 738 O O . THR A 1 89 ? 14.945 -5.310 2.156 1.00 84.88 89 THR A O 1
ATOM 741 N N . TYR A 1 90 ? 16.924 -5.067 1.169 1.00 76.62 90 TYR A N 1
ATOM 742 C CA . TYR A 1 90 ? 16.908 -6.431 0.618 1.00 76.62 90 TYR A CA 1
ATOM 743 C C . TYR A 1 90 ? 16.844 -7.532 1.697 1.00 76.62 90 TYR A C 1
ATOM 745 O O . TYR A 1 90 ? 16.523 -8.679 1.384 1.00 76.62 90 TYR A O 1
ATOM 753 N N . SER A 1 91 ? 17.183 -7.198 2.946 1.00 79.44 91 SER A N 1
ATOM 754 C CA . SER A 1 91 ? 17.070 -8.077 4.111 1.00 79.44 91 SER A CA 1
ATOM 755 C C . SER A 1 91 ? 15.744 -7.901 4.854 1.00 79.44 91 SER A C 1
ATOM 757 O O . SER A 1 91 ? 15.610 -8.421 5.947 1.00 79.44 91 SER A O 1
ATOM 759 N N . GLY A 1 92 ? 14.788 -7.143 4.313 1.00 81.12 92 GLY A N 1
ATOM 760 C CA . GLY A 1 92 ? 13.462 -6.983 4.902 1.00 81.12 92 GLY A CA 1
ATOM 761 C C . GLY A 1 92 ? 13.411 -6.111 6.145 1.00 81.12 92 GLY A C 1
ATOM 762 O O . GLY A 1 92 ? 12.471 -6.239 6.921 1.00 81.12 92 GLY A O 1
ATOM 763 N N . ASN A 1 93 ? 14.410 -5.248 6.343 1.00 82.62 93 ASN A N 1
ATOM 764 C CA . ASN A 1 93 ? 14.395 -4.275 7.428 1.00 82.62 93 ASN A CA 1
ATOM 765 C C . ASN A 1 93 ? 13.811 -2.965 6.907 1.00 82.62 93 ASN A C 1
ATOM 767 O O . ASN A 1 93 ? 14.157 -2.527 5.806 1.00 82.62 93 ASN A O 1
ATOM 771 N N . ASN A 1 94 ? 12.963 -2.323 7.697 1.00 76.19 94 ASN A N 1
ATOM 772 C CA . ASN A 1 94 ? 12.435 -1.012 7.353 1.00 76.19 94 ASN A CA 1
ATOM 773 C C . ASN A 1 94 ? 13.470 0.078 7.714 1.00 76.19 94 ASN A C 1
ATOM 775 O O . ASN A 1 94 ? 14.134 0.021 8.748 1.00 76.19 94 ASN A O 1
ATOM 779 N N . LEU A 1 95 ? 13.665 1.039 6.807 1.00 65.25 95 LEU A N 1
ATOM 780 C CA . LEU A 1 95 ? 14.617 2.144 6.973 1.00 65.25 95 LEU A CA 1
ATOM 781 C C . LEU A 1 95 ? 14.078 3.270 7.867 1.00 65.25 95 LEU A C 1
ATOM 783 O O . LEU A 1 95 ? 14.865 4.041 8.415 1.00 65.25 95 LEU A O 1
ATOM 787 N N . TYR A 1 96 ? 12.757 3.356 8.010 1.00 64.31 96 TYR A N 1
ATOM 788 C CA . TYR A 1 96 ? 12.045 4.409 8.732 1.00 64.31 96 TYR A CA 1
ATOM 789 C C . TYR A 1 96 ? 11.431 3.916 10.052 1.00 64.31 96 TYR A C 1
ATOM 791 O O . TYR A 1 96 ? 11.272 4.711 10.976 1.00 64.31 96 TYR A O 1
ATOM 799 N N . HIS A 1 97 ? 11.168 2.609 10.183 1.00 61.25 97 HIS A N 1
ATOM 800 C CA . HIS A 1 97 ? 10.632 1.989 11.401 1.00 61.25 97 HIS A CA 1
ATOM 801 C C . HIS A 1 97 ? 11.473 0.776 11.815 1.00 61.25 97 HIS A C 1
ATOM 803 O O . HIS A 1 97 ? 11.616 -0.180 11.067 1.00 61.25 97 HIS A O 1
ATOM 809 N N . ALA A 1 98 ? 12.049 0.800 13.017 1.00 59.31 98 ALA A N 1
ATOM 810 C CA . ALA A 1 98 ? 13.032 -0.199 13.453 1.00 59.31 98 ALA A CA 1
ATOM 811 C C . ALA A 1 98 ? 12.447 -1.587 13.805 1.00 59.31 98 ALA A C 1
ATOM 813 O O . ALA A 1 98 ? 13.205 -2.484 14.169 1.00 59.31 98 ALA A O 1
ATOM 814 N N . GLU A 1 99 ? 11.125 -1.765 13.736 1.00 73.12 99 GLU A N 1
ATOM 815 C CA . GLU A 1 99 ? 10.436 -2.952 14.266 1.00 73.12 99 GLU A CA 1
ATOM 816 C C . GLU A 1 99 ? 10.329 -4.110 13.267 1.00 73.12 99 GLU A C 1
ATOM 818 O O . GLU A 1 99 ? 10.215 -5.265 13.674 1.00 73.12 99 GLU A O 1
ATOM 823 N N . THR A 1 100 ? 10.430 -3.836 11.962 1.00 80.06 100 THR A N 1
ATOM 824 C CA . THR A 1 100 ? 10.447 -4.891 10.945 1.00 80.06 100 THR A CA 1
ATOM 825 C C . THR A 1 100 ? 11.858 -5.437 10.763 1.00 80.06 100 THR A C 1
ATOM 827 O O . THR A 1 100 ? 12.789 -4.692 10.437 1.00 80.06 100 THR A O 1
ATOM 830 N N . ARG A 1 101 ? 12.007 -6.756 10.895 1.00 85.00 101 ARG A N 1
ATOM 831 C CA . ARG A 1 101 ? 13.254 -7.470 10.623 1.00 85.00 101 ARG A CA 1
ATOM 832 C C . ARG A 1 101 ? 12.986 -8.716 9.796 1.00 85.00 101 ARG A C 1
ATOM 834 O O . ARG A 1 101 ? 12.081 -9.478 10.117 1.00 85.00 101 ARG A O 1
ATOM 841 N N . ASP A 1 102 ? 13.800 -8.945 8.768 1.00 88.12 102 ASP A N 1
ATOM 842 C CA . ASP A 1 102 ? 13.698 -10.145 7.928 1.00 88.12 102 ASP A CA 1
ATOM 843 C C . ASP A 1 102 ? 12.280 -10.320 7.330 1.00 88.12 102 ASP A C 1
ATOM 845 O O . ASP A 1 102 ? 11.789 -11.434 7.181 1.00 88.12 102 ASP A O 1
ATOM 849 N N . PHE A 1 103 ? 11.620 -9.203 6.979 1.00 88.31 103 PHE A N 1
ATOM 850 C CA . PHE A 1 103 ? 10.228 -9.131 6.498 1.00 88.31 103 PHE A CA 1
ATOM 851 C C . PHE A 1 103 ? 9.169 -9.608 7.509 1.00 88.31 103 PHE A C 1
ATOM 853 O O . PHE A 1 103 ? 8.062 -9.965 7.105 1.00 88.31 103 PHE A O 1
ATOM 860 N N . SER A 1 104 ? 9.494 -9.616 8.801 1.00 88.56 104 SER A N 1
ATOM 861 C CA . SER A 1 104 ? 8.594 -10.005 9.888 1.00 88.56 104 SER A CA 1
ATOM 862 C C . SER A 1 104 ? 8.537 -8.939 10.981 1.00 88.56 104 SER A C 1
ATOM 864 O O . SER A 1 104 ? 9.502 -8.212 11.227 1.00 88.56 104 SER A O 1
ATOM 866 N N . ASN A 1 105 ? 7.407 -8.904 11.680 1.00 87.44 105 ASN A N 1
ATOM 867 C CA . ASN A 1 105 ? 7.228 -8.255 12.973 1.00 87.44 105 ASN A CA 1
ATOM 868 C C . ASN A 1 105 ? 6.494 -9.275 13.877 1.00 87.44 105 ASN A C 1
ATOM 870 O O . ASN A 1 105 ? 5.537 -9.898 13.414 1.00 87.44 105 ASN A O 1
ATOM 874 N N . PRO A 1 106 ? 6.961 -9.534 15.116 1.00 87.81 106 PRO A N 1
ATOM 875 C CA . PRO A 1 106 ? 6.356 -10.547 15.986 1.00 87.81 106 PRO A CA 1
ATOM 876 C C . PRO A 1 106 ? 4.914 -10.228 16.403 1.00 87.81 106 PRO A C 1
ATOM 878 O O . PRO A 1 106 ? 4.166 -11.151 16.726 1.00 87.81 106 PRO A O 1
ATOM 881 N N . ASP A 1 107 ? 4.526 -8.953 16.399 1.00 87.62 107 ASP A N 1
ATOM 882 C CA . ASP A 1 107 ? 3.241 -8.502 16.935 1.00 87.62 107 ASP A CA 1
ATOM 883 C C . ASP A 1 107 ? 2.181 -8.283 15.845 1.00 87.62 107 ASP A C 1
ATOM 885 O O . ASP A 1 107 ? 0.981 -8.252 16.132 1.00 87.62 107 ASP A O 1
ATOM 889 N N . VAL A 1 108 ? 2.600 -8.145 14.583 1.00 88.25 108 VAL A N 1
ATOM 890 C CA . VAL A 1 108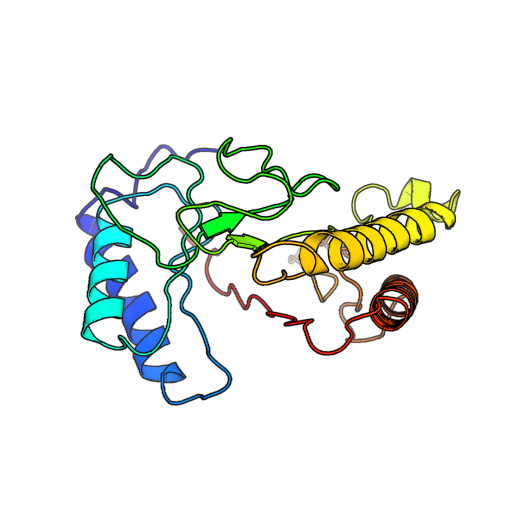 ? 1.712 -7.794 13.472 1.00 88.25 108 VAL A CA 1
ATOM 891 C C . VAL A 1 108 ? 2.250 -8.292 12.130 1.00 88.25 108 VAL A C 1
ATOM 893 O O . VAL A 1 108 ? 3.448 -8.296 11.868 1.00 88.25 108 VAL A O 1
ATOM 896 N N . VAL A 1 109 ? 1.346 -8.716 11.245 1.00 90.00 109 VAL A N 1
ATOM 897 C CA . VAL A 1 109 ? 1.707 -9.133 9.884 1.00 90.00 109 VAL A CA 1
ATOM 898 C C . VAL A 1 109 ? 2.153 -7.918 9.075 1.00 90.00 109 VAL A C 1
ATOM 900 O O . VAL A 1 109 ? 1.455 -6.907 9.044 1.00 90.00 109 VAL A O 1
ATOM 903 N N . VAL A 1 110 ? 3.281 -8.048 8.378 1.00 88.25 110 VAL A N 1
ATOM 904 C CA . VAL A 1 110 ? 3.899 -6.964 7.605 1.00 88.25 110 VAL A CA 1
ATOM 905 C C . VAL A 1 110 ? 3.559 -7.089 6.124 1.00 88.25 110 VAL A C 1
ATOM 907 O O . VAL A 1 110 ? 3.795 -8.134 5.512 1.00 88.25 110 VAL A O 1
ATOM 910 N N . LEU A 1 111 ? 3.059 -6.009 5.527 1.00 88.12 111 LEU A N 1
ATOM 911 C CA . LEU A 1 111 ? 2.849 -5.858 4.091 1.00 88.12 111 LEU A CA 1
ATOM 912 C C . LEU A 1 111 ? 3.806 -4.799 3.527 1.00 88.12 111 LEU A C 1
ATOM 914 O O . LEU A 1 111 ? 3.918 -3.701 4.065 1.00 88.12 111 LEU A O 1
ATOM 918 N N . ASN A 1 112 ? 4.465 -5.115 2.409 1.00 87.69 112 ASN A N 1
ATOM 919 C CA . ASN A 1 112 ? 5.340 -4.167 1.714 1.00 87.69 112 ASN A CA 1
ATOM 920 C C . ASN A 1 112 ? 4.560 -3.504 0.573 1.00 87.69 112 ASN A C 1
ATOM 922 O O . ASN A 1 112 ? 4.462 -4.058 -0.521 1.00 87.69 112 ASN A O 1
ATOM 926 N N . ASP A 1 113 ? 3.925 -2.371 0.829 1.00 83.81 113 ASP A N 1
ATOM 927 C CA . ASP A 1 113 ? 2.954 -1.768 -0.089 1.00 83.81 113 ASP A CA 1
ATOM 928 C C . ASP A 1 113 ? 3.614 -1.111 -1.317 1.00 83.81 113 ASP A C 1
ATOM 930 O O . ASP A 1 113 ? 3.063 -1.160 -2.415 1.00 83.81 113 ASP A O 1
ATOM 934 N N . GLU A 1 114 ? 4.826 -0.584 -1.149 1.00 86.38 114 GLU A N 1
ATOM 935 C CA . GLU A 1 114 ? 5.670 -0.084 -2.227 1.00 86.38 114 GLU A CA 1
ATOM 936 C C . GLU A 1 114 ? 7.089 -0.604 -2.057 1.00 86.38 114 GLU A C 1
ATOM 938 O O . GLU A 1 114 ? 7.800 -0.277 -1.107 1.00 86.38 114 GLU A O 1
ATOM 943 N N . TRP A 1 115 ? 7.542 -1.422 -2.999 1.00 84.62 115 TRP A N 1
ATOM 944 C CA . TRP A 1 115 ? 8.906 -1.935 -2.985 1.00 84.62 115 TRP A CA 1
ATOM 945 C C . TRP A 1 115 ? 9.474 -2.090 -4.398 1.00 84.62 115 TRP A C 1
ATOM 947 O O . TRP A 1 115 ? 8.774 -1.957 -5.398 1.00 84.62 115 TRP A O 1
ATOM 957 N N . ALA A 1 116 ? 10.785 -2.339 -4.476 1.00 85.25 116 ALA A N 1
ATOM 958 C CA . ALA A 1 116 ? 11.531 -2.562 -5.720 1.00 85.25 116 ALA A CA 1
ATOM 959 C C . ALA A 1 116 ? 11.202 -1.573 -6.850 1.00 85.25 116 ALA A C 1
ATOM 961 O O . ALA A 1 116 ? 10.917 -1.985 -7.978 1.00 85.25 116 ALA A O 1
ATOM 962 N N . HIS A 1 117 ? 11.318 -0.277 -6.548 1.00 87.06 117 HIS A N 1
ATOM 963 C CA . HIS A 1 117 ? 11.203 0.784 -7.542 1.00 87.06 117 HIS A CA 1
ATOM 964 C C . HIS A 1 117 ? 11.993 0.427 -8.814 1.00 87.06 117 HIS A C 1
ATOM 966 O O . HIS A 1 117 ? 13.164 0.033 -8.728 1.00 87.06 117 HIS A O 1
ATOM 972 N N . VAL A 1 118 ? 11.368 0.524 -9.994 1.00 87.31 118 VAL A N 1
ATOM 973 C CA . VAL A 1 118 ? 12.088 0.324 -11.268 1.00 87.31 118 VAL A CA 1
ATOM 974 C C . VAL A 1 118 ? 13.236 1.344 -11.371 1.00 87.31 118 VAL A C 1
ATOM 976 O O . VAL A 1 118 ? 13.153 2.397 -10.736 1.00 87.31 118 VAL A O 1
ATOM 979 N N . PRO A 1 119 ? 14.308 1.088 -12.148 1.00 85.12 119 PRO A N 1
ATOM 980 C CA . PRO A 1 119 ? 15.467 1.987 -12.246 1.00 85.12 119 PRO A CA 1
ATOM 981 C C . PRO A 1 119 ? 15.185 3.314 -13.002 1.00 85.12 119 PRO A C 1
ATOM 983 O O . PRO A 1 119 ? 15.913 3.691 -13.912 1.00 85.12 119 PRO A O 1
ATOM 986 N N . CYS A 1 120 ? 14.146 4.055 -12.621 1.00 82.00 120 CYS A N 1
ATOM 987 C CA . CYS A 1 120 ? 13.640 5.257 -13.293 1.00 82.00 120 CYS A CA 1
ATOM 988 C C . CYS A 1 120 ? 14.478 6.523 -13.056 1.00 82.00 120 CYS A C 1
ATOM 990 O O . CYS A 1 120 ? 14.362 7.482 -13.808 1.00 82.00 120 CYS A O 1
ATOM 992 N N . TYR A 1 121 ? 15.319 6.555 -12.018 1.00 82.69 121 TYR A N 1
ATOM 993 C CA . TYR A 1 121 ? 16.153 7.723 -11.689 1.00 82.69 121 TYR A CA 1
ATOM 994 C C . TYR A 1 121 ? 17.544 7.669 -12.329 1.00 82.69 121 TYR A C 1
ATOM 996 O O . TYR A 1 121 ? 18.373 8.547 -12.109 1.00 82.69 121 TYR A O 1
ATOM 1004 N N . MET A 1 122 ? 17.819 6.621 -13.106 1.00 80.38 122 MET A N 1
ATOM 1005 C CA . MET A 1 122 ? 19.123 6.355 -13.715 1.00 80.38 122 MET A CA 1
ATOM 1006 C C . MET A 1 122 ? 18.993 6.089 -15.219 1.00 80.38 122 MET A C 1
ATOM 1008 O O . MET A 1 122 ? 19.712 5.266 -15.777 1.00 80.38 122 MET A O 1
ATOM 1012 N N . THR A 1 123 ? 18.062 6.778 -15.882 1.00 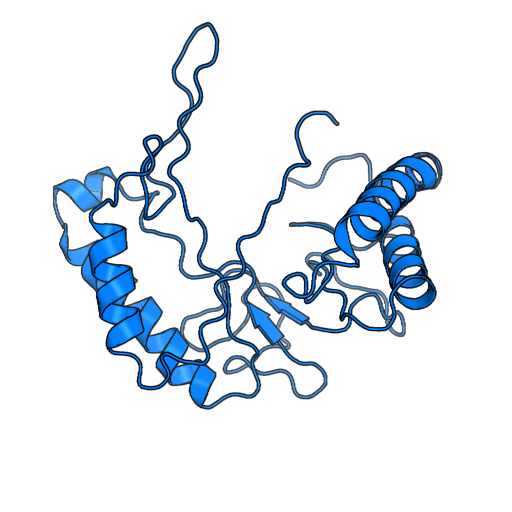77.69 123 THR A N 1
ATOM 1013 C CA . THR A 1 123 ? 17.732 6.574 -17.303 1.00 77.69 123 THR A CA 1
ATOM 1014 C C . THR A 1 123 ? 18.933 6.752 -18.232 1.00 77.69 123 THR A C 1
ATOM 1016 O O . THR A 1 123 ? 19.109 5.955 -19.149 1.00 77.69 123 THR A O 1
ATOM 1019 N N . GLU A 1 124 ? 19.810 7.727 -17.974 1.00 81.19 124 GLU A N 1
ATOM 1020 C CA . GLU A 1 124 ? 21.055 7.889 -18.740 1.00 81.19 124 GLU A CA 1
ATOM 1021 C C . GLU A 1 124 ? 22.002 6.701 -18.531 1.00 81.19 124 GLU A C 1
ATOM 1023 O O . GLU A 1 124 ? 22.464 6.100 -19.499 1.00 81.19 124 GLU A O 1
ATOM 1028 N N . THR A 1 125 ? 22.202 6.272 -17.283 1.00 83.06 125 THR A N 1
ATOM 1029 C CA . THR A 1 125 ? 22.995 5.074 -16.970 1.00 83.06 125 THR A CA 1
ATOM 1030 C C . THR A 1 125 ? 22.402 3.823 -17.612 1.00 83.06 125 THR A C 1
ATOM 1032 O O . THR A 1 125 ? 23.146 2.978 -18.084 1.00 83.06 125 THR A O 1
ATOM 1035 N N . LEU A 1 126 ? 21.077 3.701 -17.709 1.00 82.69 126 LEU A N 1
ATOM 1036 C CA . LEU A 1 126 ? 20.417 2.562 -18.353 1.00 82.69 126 LEU A CA 1
ATOM 1037 C C . LEU A 1 126 ? 20.638 2.479 -19.867 1.00 82.69 126 LEU A C 1
ATOM 1039 O O . LEU A 1 126 ? 20.394 1.407 -20.436 1.00 82.69 126 LEU A O 1
ATOM 1043 N N . LYS A 1 127 ? 21.042 3.578 -20.518 1.00 81.69 127 LYS A N 1
ATOM 1044 C CA . LYS A 1 127 ? 21.431 3.580 -21.937 1.00 81.69 127 LYS A CA 1
ATOM 1045 C C . LYS A 1 127 ? 22.817 2.973 -22.127 1.00 81.69 127 LYS A C 1
ATOM 1047 O O . LYS A 1 127 ? 23.035 2.275 -23.113 1.00 81.69 127 LYS A O 1
ATOM 1052 N N . GLU A 1 128 ? 23.724 3.230 -21.189 1.00 88.31 128 GLU A N 1
ATOM 1053 C CA . GLU A 1 128 ? 25.114 2.762 -21.230 1.00 88.31 128 GLU A CA 1
ATOM 1054 C C . GLU A 1 128 ? 25.262 1.360 -20.614 1.00 88.31 128 GLU A C 1
ATOM 1056 O O . GLU A 1 128 ? 25.933 0.499 -21.174 1.00 88.31 128 GLU A O 1
ATOM 1061 N N . GLU A 1 129 ? 24.558 1.103 -19.510 1.00 87.25 129 GLU A N 1
ATOM 1062 C CA . GLU A 1 129 ? 24.650 -0.093 -18.671 1.00 87.25 129 GLU A CA 1
ATOM 1063 C C . GLU A 1 129 ? 23.275 -0.770 -18.512 1.00 87.25 129 GLU A C 1
ATOM 1065 O O . GLU A 1 129 ? 22.639 -0.722 -17.449 1.00 87.25 129 GLU A O 1
ATOM 1070 N N . PRO A 1 130 ? 22.777 -1.465 -19.553 1.00 78.25 130 PRO A N 1
ATOM 1071 C CA . PRO A 1 130 ? 21.480 -2.138 -19.491 1.00 78.25 130 PRO A CA 1
ATOM 1072 C C . PRO A 1 130 ? 21.423 -3.240 -18.416 1.00 78.25 130 PRO A C 1
ATOM 1074 O O . PRO A 1 130 ? 20.326 -3.602 -17.979 1.00 78.25 130 PRO A O 1
ATOM 1077 N N . GLY A 1 131 ? 22.579 -3.730 -17.945 1.00 85.38 131 GLY A N 1
ATOM 1078 C CA . GLY A 1 131 ? 22.706 -4.701 -16.853 1.00 85.38 131 GLY A CA 1
ATOM 1079 C C . GLY A 1 131 ? 22.158 -4.217 -15.503 1.00 85.38 131 GLY A C 1
ATOM 1080 O O . GLY A 1 131 ? 21.819 -5.043 -14.655 1.00 85.38 131 GLY A O 1
ATOM 1081 N N . ALA A 1 132 ? 21.954 -2.910 -15.306 1.00 85.44 132 ALA A N 1
ATOM 1082 C CA . ALA A 1 132 ? 21.259 -2.401 -14.120 1.00 85.44 132 ALA A CA 1
ATOM 1083 C C . ALA A 1 132 ? 19.825 -2.964 -13.992 1.00 85.44 132 ALA A C 1
ATOM 1085 O O . ALA A 1 132 ? 19.340 -3.189 -12.881 1.00 85.44 132 ALA A O 1
ATOM 1086 N N . ARG A 1 133 ? 19.166 -3.305 -15.114 1.00 85.75 133 ARG A N 1
ATOM 1087 C CA . ARG A 1 133 ? 17.868 -4.007 -15.097 1.00 85.75 133 ARG A CA 1
ATOM 1088 C C . ARG A 1 133 ? 17.987 -5.432 -14.571 1.00 85.75 133 ARG A C 1
ATOM 1090 O O . ARG A 1 133 ? 17.075 -5.901 -13.896 1.00 85.75 133 ARG A O 1
ATOM 1097 N N . ASP A 1 134 ? 19.092 -6.119 -14.849 1.00 87.50 134 ASP A N 1
ATOM 1098 C CA . ASP A 1 134 ? 19.330 -7.461 -14.316 1.00 87.50 134 ASP A CA 1
ATOM 1099 C C . ASP A 1 134 ? 19.559 -7.428 -12.805 1.00 87.50 134 ASP A C 1
ATOM 1101 O O . ASP A 1 134 ? 19.049 -8.307 -12.106 1.00 87.50 134 ASP A O 1
ATOM 1105 N N . PHE A 1 135 ? 20.257 -6.402 -12.306 1.00 87.25 135 PHE A N 1
ATOM 1106 C CA . PHE A 1 135 ? 20.426 -6.161 -10.872 1.00 87.25 135 PHE A CA 1
ATOM 1107 C C . PHE A 1 135 ? 19.088 -5.871 -10.178 1.00 87.25 135 PHE A C 1
ATOM 1109 O O . PHE A 1 135 ? 18.777 -6.499 -9.167 1.00 87.25 135 PHE A O 1
ATOM 1116 N N . TRP A 1 136 ? 18.253 -4.999 -10.752 1.00 88.81 136 TRP A N 1
ATOM 1117 C CA . TRP A 1 136 ? 16.883 -4.782 -10.270 1.00 88.81 136 TRP A CA 1
ATOM 1118 C C . TRP A 1 136 ? 16.057 -6.079 -10.286 1.00 88.81 136 TRP A C 1
ATOM 1120 O O . TRP A 1 136 ? 15.398 -6.428 -9.314 1.00 88.81 136 TRP A O 1
ATOM 1130 N N . GLY A 1 137 ? 16.149 -6.875 -11.351 1.00 88.81 137 GLY A N 1
ATOM 1131 C CA . GLY A 1 137 ? 15.497 -8.182 -11.395 1.00 88.81 137 GLY A CA 1
ATOM 1132 C C . GLY A 1 137 ? 15.971 -9.147 -10.300 1.00 88.81 137 GLY A C 1
ATOM 1133 O O . GLY A 1 137 ? 15.193 -9.954 -9.789 1.00 88.81 137 GLY A O 1
ATOM 1134 N N . GLU A 1 138 ? 17.248 -9.086 -9.936 1.00 88.56 138 GLU A N 1
ATOM 1135 C CA . GLU A 1 138 ? 17.810 -9.890 -8.855 1.00 88.56 138 GLU A CA 1
ATOM 1136 C C . GLU A 1 138 ? 17.276 -9.463 -7.480 1.00 88.56 138 GLU A C 1
ATOM 1138 O O . GLU A 1 138 ? 17.032 -10.330 -6.640 1.00 88.56 138 GLU A O 1
ATOM 1143 N N . SER A 1 139 ? 17.012 -8.170 -7.254 1.00 87.00 139 SER A N 1
ATOM 1144 C CA . SER A 1 139 ? 16.376 -7.712 -6.009 1.00 87.00 139 SER A CA 1
ATOM 1145 C C . SER A 1 139 ? 14.962 -8.278 -5.857 1.00 87.00 139 SER A C 1
ATOM 1147 O O . SER A 1 139 ? 14.612 -8.744 -4.774 1.00 87.00 139 SER A O 1
ATOM 1149 N N . ILE A 1 140 ? 14.197 -8.365 -6.954 1.00 88.19 140 ILE A N 1
ATOM 1150 C CA . ILE A 1 140 ? 12.869 -9.000 -6.964 1.00 88.19 140 ILE A CA 1
ATOM 1151 C C . ILE A 1 140 ? 12.960 -10.466 -6.551 1.00 88.19 140 ILE A C 1
ATOM 1153 O O . ILE A 1 140 ? 12.181 -10.937 -5.723 1.00 88.19 140 ILE A O 1
ATOM 1157 N N . LYS A 1 141 ? 13.916 -11.206 -7.121 1.00 86.56 141 LYS A N 1
ATOM 1158 C CA . LYS A 1 141 ? 14.118 -12.612 -6.764 1.00 86.56 141 LYS A CA 1
ATOM 1159 C C . LYS A 1 141 ? 14.471 -12.762 -5.282 1.00 86.56 141 LYS A C 1
ATOM 1161 O O . LYS A 1 141 ? 13.884 -13.607 -4.614 1.00 86.56 141 LYS A O 1
ATOM 1166 N N . ARG A 1 142 ? 15.403 -11.951 -4.779 1.00 87.19 142 ARG A N 1
ATOM 1167 C CA . ARG A 1 142 ? 15.850 -11.997 -3.378 1.00 87.19 142 ARG A CA 1
ATOM 1168 C C . ARG A 1 142 ? 14.728 -11.691 -2.403 1.00 87.19 142 ARG A C 1
ATOM 1170 O O . ARG A 1 142 ? 14.609 -12.394 -1.410 1.00 87.19 142 ARG A O 1
ATOM 1177 N N . PHE A 1 143 ? 13.895 -10.698 -2.704 1.00 87.38 143 PHE A N 1
ATOM 1178 C CA . PHE A 1 143 ? 12.703 -10.411 -1.913 1.00 87.38 143 PHE A CA 1
ATOM 1179 C C . PHE A 1 143 ? 11.812 -11.647 -1.799 1.00 87.38 143 PHE A C 1
ATOM 1181 O O . PHE A 1 143 ? 11.527 -12.077 -0.689 1.00 87.38 143 PHE A O 1
ATOM 1188 N N . TRP A 1 144 ? 11.444 -12.270 -2.925 1.00 85.38 144 TRP A N 1
ATOM 1189 C CA . TRP A 1 144 ? 10.565 -13.443 -2.904 1.00 85.38 144 TRP A CA 1
ATOM 1190 C C . TRP A 1 144 ? 11.203 -14.669 -2.249 1.00 85.38 144 TRP A C 1
ATOM 1192 O O . TRP A 1 144 ? 10.505 -15.429 -1.584 1.00 85.38 144 TRP A O 1
ATOM 1202 N N . ASP A 1 145 ? 12.511 -14.869 -2.414 1.00 85.81 145 ASP A N 1
ATOM 1203 C CA . ASP A 1 145 ? 13.228 -15.944 -1.727 1.00 85.81 145 ASP A CA 1
ATOM 1204 C C . ASP A 1 145 ? 13.246 -15.705 -0.203 1.00 85.81 145 ASP A C 1
ATOM 1206 O O . ASP A 1 145 ? 12.993 -16.638 0.557 1.00 85.81 145 ASP A O 1
ATOM 1210 N N . ASN A 1 146 ? 13.474 -14.467 0.248 1.00 86.88 146 ASN A N 1
ATOM 1211 C CA . ASN A 1 146 ? 13.570 -14.125 1.669 1.00 86.88 146 ASN A CA 1
ATOM 1212 C C . ASN A 1 146 ? 12.202 -14.088 2.365 1.00 86.88 146 ASN A C 1
ATOM 1214 O O . ASN A 1 146 ? 12.040 -14.712 3.408 1.00 86.88 146 ASN A O 1
ATOM 1218 N N . ILE A 1 147 ? 11.208 -13.414 1.780 1.00 86.06 147 ILE A N 1
ATOM 1219 C CA . ILE A 1 147 ? 9.869 -13.288 2.377 1.00 86.06 147 ILE A CA 1
ATOM 1220 C C . ILE A 1 147 ? 9.139 -14.633 2.444 1.00 86.06 147 ILE A C 1
ATOM 1222 O O . ILE A 1 147 ? 8.333 -14.859 3.331 1.00 86.06 147 ILE A O 1
ATOM 1226 N N . SER A 1 148 ? 9.469 -15.578 1.554 1.00 84.25 148 SER A N 1
ATOM 1227 C CA . SER A 1 148 ? 8.924 -16.941 1.627 1.00 84.25 148 SER A CA 1
ATOM 1228 C C . SER A 1 148 ? 9.376 -17.725 2.863 1.00 84.25 148 SER A C 1
ATOM 1230 O O . SER A 1 148 ? 8.796 -18.764 3.178 1.00 84.25 148 SER A O 1
ATOM 1232 N N . ALA A 1 149 ? 10.428 -17.253 3.535 1.00 87.06 149 ALA A N 1
ATOM 1233 C CA . ALA A 1 149 ? 10.930 -17.797 4.787 1.00 87.06 149 ALA A CA 1
ATOM 1234 C C . ALA A 1 149 ? 10.533 -16.939 6.005 1.00 87.06 149 ALA A C 1
ATOM 1236 O O . ALA A 1 149 ? 10.997 -17.234 7.106 1.00 87.06 149 ALA A O 1
ATOM 1237 N N . SER A 1 150 ? 9.713 -15.899 5.813 1.00 88.62 150 SER A N 1
ATOM 1238 C CA . SER A 1 150 ? 9.226 -15.005 6.866 1.00 88.62 150 SER A CA 1
ATOM 1239 C C . SER A 1 150 ? 7.712 -15.146 7.078 1.00 88.62 150 SER A C 1
ATOM 1241 O O . SER A 1 150 ? 7.045 -15.927 6.398 1.00 88.62 150 SER A O 1
ATOM 1243 N N . ASP A 1 151 ? 7.172 -14.368 8.018 1.00 88.31 151 ASP A N 1
ATOM 1244 C CA . ASP A 1 151 ? 5.732 -14.265 8.302 1.00 88.31 151 ASP A CA 1
ATOM 1245 C C . ASP A 1 151 ? 5.072 -13.075 7.563 1.00 88.31 151 ASP A C 1
ATOM 1247 O O . ASP A 1 151 ? 3.935 -12.693 7.850 1.00 88.31 151 ASP A O 1
ATOM 1251 N N . GLY A 1 152 ? 5.788 -12.457 6.617 1.00 87.56 152 GLY A N 1
ATOM 1252 C CA . GLY A 1 152 ? 5.330 -11.297 5.849 1.00 87.56 152 GLY A CA 1
ATOM 1253 C C . GLY A 1 152 ? 4.326 -11.648 4.743 1.00 87.56 152 GLY A C 1
ATOM 1254 O O . GLY A 1 152 ? 4.347 -12.733 4.165 1.00 87.56 152 GLY A O 1
ATOM 1255 N N . ALA A 1 153 ? 3.461 -10.696 4.387 1.00 86.25 153 ALA A N 1
ATOM 1256 C CA . ALA A 1 153 ? 2.335 -10.885 3.464 1.00 86.25 153 ALA A CA 1
ATOM 1257 C C . ALA A 1 153 ? 2.647 -10.596 1.978 1.00 86.25 153 ALA A C 1
ATOM 1259 O O . ALA A 1 153 ? 1.732 -10.473 1.161 1.00 86.25 153 ALA A O 1
ATOM 1260 N N . GLY A 1 154 ? 3.923 -10.491 1.594 1.00 86.12 154 GLY A N 1
ATOM 1261 C CA . GLY A 1 154 ? 4.323 -10.123 0.232 1.00 86.12 154 GLY A CA 1
ATOM 1262 C C . GLY A 1 154 ? 4.485 -8.613 0.048 1.00 86.12 154 GLY A C 1
ATOM 1263 O O . GLY A 1 154 ? 4.828 -7.889 0.987 1.00 86.12 154 GLY A O 1
ATOM 1264 N N . GLY A 1 155 ? 4.267 -8.137 -1.180 1.00 84.94 155 GLY A N 1
ATOM 1265 C CA . GLY A 1 155 ? 4.293 -6.709 -1.462 1.00 84.94 155 GLY A CA 1
ATOM 1266 C C . GLY A 1 155 ? 4.002 -6.303 -2.902 1.00 84.94 155 GLY A C 1
ATOM 1267 O O . GLY A 1 155 ? 4.039 -7.136 -3.812 1.00 84.94 155 GLY A O 1
ATOM 1268 N N . ALA A 1 156 ? 3.788 -5.006 -3.120 1.00 87.06 156 ALA A N 1
ATOM 1269 C CA . ALA A 1 156 ? 3.509 -4.407 -4.421 1.00 87.06 156 ALA A CA 1
ATOM 1270 C C . ALA A 1 156 ? 4.672 -3.560 -4.961 1.00 87.06 156 ALA A C 1
ATOM 1272 O O . ALA A 1 156 ? 5.295 -2.767 -4.263 1.00 87.06 156 ALA A O 1
ATOM 1273 N N . ILE A 1 157 ? 4.991 -3.771 -6.240 1.00 87.69 157 ILE A N 1
ATOM 1274 C CA . ILE A 1 157 ? 6.116 -3.094 -6.887 1.00 87.69 157 ILE A CA 1
ATOM 1275 C C . ILE A 1 157 ? 5.664 -1.706 -7.353 1.00 87.69 157 ILE A C 1
ATOM 1277 O O . ILE A 1 157 ? 4.636 -1.590 -8.023 1.00 87.69 157 ILE A O 1
ATOM 1281 N N . TRP A 1 158 ? 6.444 -0.668 -7.052 1.00 87.75 158 TRP A N 1
ATOM 1282 C CA . TRP A 1 158 ? 6.154 0.695 -7.505 1.00 87.75 158 TRP A CA 1
ATOM 1283 C C . TRP A 1 158 ? 6.883 1.031 -8.825 1.00 87.75 158 TRP A C 1
ATOM 1285 O O . TRP A 1 158 ? 8.110 0.964 -8.893 1.00 87.75 158 TRP A O 1
ATOM 1295 N N . CYS A 1 159 ? 6.205 1.376 -9.921 1.00 87.06 159 CYS A N 1
ATOM 1296 C CA . CYS A 1 159 ? 4.765 1.275 -10.179 1.00 87.06 159 CYS A CA 1
ATOM 1297 C C . CYS A 1 159 ? 4.499 0.517 -11.493 1.00 87.06 159 CYS A C 1
ATOM 1299 O O . CYS A 1 159 ? 5.416 0.060 -12.175 1.00 87.06 159 CYS A O 1
ATOM 1301 N N . MET A 1 160 ? 3.229 0.315 -11.855 1.00 87.50 160 MET A N 1
ATOM 1302 C CA . MET A 1 160 ? 2.896 -0.497 -13.030 1.00 87.50 160 MET A CA 1
ATOM 1303 C C . MET A 1 160 ? 3.154 0.226 -14.358 1.00 87.50 160 MET A C 1
ATOM 1305 O O . MET A 1 160 ? 3.641 -0.406 -15.300 1.00 87.50 160 MET A O 1
ATOM 1309 N N . VAL A 1 161 ? 2.774 1.501 -14.460 1.00 87.38 161 VAL A N 1
ATOM 1310 C CA . VAL A 1 161 ? 2.669 2.231 -15.731 1.00 87.38 161 VAL A CA 1
ATOM 1311 C C . VAL A 1 161 ? 3.558 3.469 -15.699 1.00 87.38 161 VAL A C 1
ATOM 1313 O O . VAL A 1 161 ? 3.556 4.199 -14.718 1.00 87.38 161 VAL A O 1
ATOM 1316 N N . ASP A 1 162 ? 4.296 3.711 -16.779 1.00 86.12 162 ASP A N 1
ATOM 1317 C CA . ASP A 1 162 ? 5.031 4.954 -16.989 1.00 86.12 162 ASP A CA 1
ATOM 1318 C C . ASP A 1 162 ? 4.064 6.144 -16.993 1.00 86.12 162 ASP A C 1
ATOM 1320 O O . ASP A 1 162 ? 3.003 6.086 -17.612 1.00 86.12 162 ASP A O 1
ATOM 1324 N N . GLU A 1 163 ? 4.448 7.253 -16.365 1.00 80.12 163 GLU A N 1
ATOM 1325 C CA . GLU A 1 163 ? 3.622 8.459 -16.329 1.00 80.12 163 GLU A CA 1
ATOM 1326 C C . GLU A 1 163 ? 4.220 9.569 -17.200 1.00 80.12 163 GLU A C 1
ATOM 1328 O O . GLU A 1 163 ? 5.235 10.184 -16.867 1.00 80.12 163 GLU A O 1
ATOM 1333 N N . TYR A 1 164 ? 3.557 9.842 -18.328 1.00 75.44 164 TYR A N 1
ATOM 1334 C CA . TYR A 1 164 ? 3.729 11.077 -19.089 1.00 75.44 164 TYR A CA 1
ATOM 1335 C C . TYR A 1 164 ? 2.444 11.891 -19.019 1.00 75.44 164 TYR A C 1
ATOM 1337 O O . TYR A 1 164 ? 1.393 11.429 -19.463 1.00 75.44 164 TYR A O 1
ATOM 1345 N N . PHE A 1 165 ? 2.534 13.120 -18.520 1.00 72.75 165 PHE A N 1
ATOM 1346 C CA . PHE A 1 165 ? 1.439 14.077 -18.599 1.00 72.75 165 PHE A CA 1
ATOM 1347 C C . PHE A 1 165 ? 1.871 15.330 -19.356 1.00 72.75 165 PHE A C 1
ATOM 1349 O O . PHE A 1 165 ? 2.998 15.823 -19.240 1.00 72.75 165 PHE A O 1
ATOM 1356 N N . MET A 1 166 ? 0.939 15.814 -20.173 1.00 72.75 166 MET A N 1
ATOM 1357 C CA . MET A 1 166 ? 1.082 17.026 -20.961 1.00 72.75 166 MET A CA 1
ATOM 1358 C C . MET A 1 166 ? 0.442 18.168 -20.181 1.00 72.75 166 MET A C 1
ATOM 1360 O O . MET A 1 166 ? -0.773 18.173 -19.982 1.00 72.75 166 MET A O 1
ATOM 1364 N N . LEU A 1 167 ? 1.248 19.132 -19.751 1.00 78.75 167 LEU A N 1
ATOM 1365 C CA . LEU A 1 167 ? 0.743 20.450 -19.387 1.00 78.75 167 LEU A CA 1
ATOM 1366 C C . LEU A 1 167 ? 0.669 21.317 -20.654 1.00 78.75 167 LEU A C 1
ATOM 1368 O O . LEU A 1 167 ? 1.373 21.019 -21.623 1.00 78.75 167 LEU A O 1
ATOM 1372 N N . PRO A 1 168 ? -0.159 22.382 -20.672 1.00 83.06 168 PRO A N 1
ATOM 1373 C CA . PRO A 1 168 ? -0.360 23.219 -21.859 1.00 83.06 168 PRO A CA 1
ATOM 1374 C C . PRO A 1 168 ? 0.937 23.663 -22.547 1.00 83.06 168 PRO A C 1
ATOM 1376 O O . PRO A 1 168 ? 0.999 23.695 -23.773 1.00 83.06 168 PRO A O 1
ATOM 1379 N N . ASP A 1 169 ? 1.981 23.922 -21.759 1.00 84.62 169 ASP A N 1
ATOM 1380 C CA . ASP A 1 169 ? 3.236 24.489 -22.249 1.00 84.62 169 ASP A CA 1
ATOM 1381 C C . ASP A 1 169 ? 4.396 23.482 -22.312 1.00 84.62 169 ASP A C 1
ATOM 1383 O O . ASP A 1 169 ? 5.477 23.815 -22.797 1.00 84.62 169 ASP A O 1
ATOM 1387 N N . SER A 1 170 ? 4.234 22.259 -21.793 1.00 76.56 170 SER A N 1
ATOM 1388 C CA . SER A 1 170 ? 5.328 21.274 -21.749 1.00 76.56 170 SER A CA 1
ATOM 1389 C C . SER A 1 170 ? 4.867 19.859 -21.402 1.00 76.56 170 SER A C 1
ATOM 1391 O O . SER A 1 170 ? 3.931 19.647 -20.634 1.00 76.56 170 SER A O 1
ATOM 1393 N N . CYS A 1 171 ? 5.589 18.868 -21.929 1.00 72.75 171 CYS A N 1
ATOM 1394 C CA . CYS A 1 171 ? 5.564 17.518 -21.371 1.00 72.75 171 CYS A CA 1
ATOM 1395 C C . CYS A 1 171 ? 6.343 17.536 -20.049 1.00 72.75 171 CYS A C 1
ATOM 1397 O O . CYS A 1 171 ? 7.515 17.912 -20.049 1.00 72.75 171 CYS A O 1
ATOM 1399 N N . GLN A 1 172 ? 5.692 17.177 -18.942 1.00 70.69 172 GLN A N 1
ATOM 1400 C CA . GLN A 1 172 ? 6.269 17.251 -17.590 1.00 70.69 172 GLN A CA 1
ATOM 1401 C C . GLN A 1 172 ? 6.495 15.876 -16.952 1.00 70.69 172 GLN A C 1
ATOM 1403 O O . GLN A 1 172 ? 7.167 15.777 -15.931 1.00 70.69 172 GLN A O 1
ATOM 1408 N N . GLY A 1 173 ? 5.974 14.800 -17.546 1.00 63.41 173 GLY A N 1
ATOM 1409 C CA . GLY A 1 173 ? 6.187 13.464 -16.996 1.00 63.41 173 GLY A CA 1
ATOM 1410 C C . GLY A 1 173 ? 7.581 12.910 -17.298 1.00 63.41 173 GLY A C 1
ATOM 1411 O O . GLY A 1 173 ? 8.063 12.961 -18.432 1.00 63.41 173 GLY A O 1
ATOM 1412 N N . THR A 1 174 ? 8.222 12.344 -16.279 1.00 62.72 174 THR A N 1
ATOM 1413 C CA . THR A 1 174 ? 9.508 11.640 -16.369 1.00 62.72 174 THR A CA 1
ATOM 1414 C C . THR A 1 174 ? 9.256 10.161 -16.688 1.00 62.72 174 THR A C 1
ATOM 1416 O O . THR A 1 174 ? 9.447 9.296 -15.844 1.00 62.72 174 THR A O 1
ATOM 1419 N N . GLY A 1 175 ? 8.709 9.854 -17.866 1.00 68.38 175 GLY A N 1
ATOM 1420 C CA . GLY A 1 175 ? 7.964 8.605 -18.079 1.00 68.38 175 GLY A CA 1
ATOM 1421 C C . GLY A 1 175 ? 8.756 7.314 -18.322 1.00 68.38 175 GLY A C 1
ATOM 1422 O O . GLY A 1 175 ? 8.536 6.622 -19.309 1.00 68.38 175 GLY A O 1
ATOM 1423 N N . GLU A 1 176 ? 9.583 6.924 -17.357 1.00 78.31 176 GLU A N 1
ATOM 1424 C CA . GLU A 1 176 ? 10.085 5.548 -17.212 1.00 78.31 176 GLU A CA 1
ATOM 1425 C C . GLU A 1 176 ? 9.856 5.030 -15.774 1.00 78.31 176 GLU A C 1
ATOM 1427 O O . GLU A 1 176 ? 10.759 4.475 -15.150 1.00 78.31 176 GLU A O 1
ATOM 1432 N N . TRP A 1 177 ? 8.663 5.263 -15.214 1.00 84.12 177 TRP A N 1
ATOM 1433 C CA . TRP A 1 177 ? 8.281 4.904 -13.836 1.00 84.12 177 TRP A CA 1
ATOM 1434 C C . TRP A 1 177 ? 7.840 3.453 -13.635 1.00 84.12 177 TRP A C 1
ATOM 1436 O O . TRP A 1 177 ? 7.826 2.970 -12.502 1.00 84.12 177 TRP A O 1
ATOM 1446 N N . GLY A 1 178 ? 7.474 2.752 -14.704 1.00 88.19 178 GLY A N 1
ATOM 1447 C CA . GLY A 1 178 ? 6.824 1.458 -14.623 1.00 88.19 178 GLY A CA 1
ATOM 1448 C C . GLY A 1 178 ? 7.463 0.351 -15.447 1.00 88.19 178 GLY A C 1
ATOM 1449 O O . GLY A 1 178 ? 8.528 0.465 -16.067 1.00 88.19 178 GLY A O 1
ATOM 1450 N N . TRP A 1 179 ? 6.792 -0.798 -15.441 1.00 88.19 179 TRP A N 1
ATOM 1451 C CA . TRP A 1 179 ? 7.111 -1.924 -16.324 1.00 88.19 179 TRP A CA 1
ATOM 1452 C C . TRP A 1 179 ? 6.185 -2.010 -17.542 1.00 88.19 179 TRP A C 1
ATOM 1454 O O . TRP A 1 179 ? 6.314 -2.901 -18.383 1.00 88.19 179 TRP A O 1
ATOM 1464 N N . VAL A 1 180 ? 5.255 -1.074 -17.673 1.00 90.38 180 VAL A N 1
ATOM 1465 C CA . VAL A 1 180 ? 4.400 -0.882 -18.840 1.00 90.38 180 VAL A CA 1
ATOM 1466 C C . VAL A 1 180 ? 4.465 0.590 -19.229 1.00 90.38 180 VAL A C 1
ATOM 1468 O O . VAL A 1 180 ? 4.441 1.437 -18.352 1.00 90.38 180 VAL A O 1
ATOM 1471 N N . ASP A 1 181 ? 4.513 0.910 -20.519 1.00 87.44 181 ASP A N 1
ATOM 1472 C CA . ASP A 1 181 ? 4.485 2.307 -20.958 1.00 87.44 181 ASP A CA 1
ATOM 1473 C C . ASP A 1 181 ? 3.077 2.929 -20.928 1.00 87.44 181 ASP A C 1
ATOM 1475 O O . ASP A 1 181 ? 2.070 2.235 -20.750 1.00 87.44 181 ASP A O 1
ATOM 1479 N N . ILE A 1 182 ? 2.991 4.242 -21.173 1.00 85.50 182 ILE A N 1
ATOM 1480 C CA . ILE A 1 182 ? 1.721 4.995 -21.244 1.00 85.50 182 ILE A CA 1
ATOM 1481 C C . ILE A 1 182 ? 0.703 4.434 -22.247 1.00 85.50 182 ILE A C 1
ATOM 1483 O O . ILE A 1 182 ? -0.498 4.664 -22.119 1.00 85.50 182 ILE A O 1
ATOM 1487 N N . TRP A 1 183 ? 1.157 3.672 -23.242 1.00 87.12 183 TRP A N 1
ATOM 1488 C CA . TRP A 1 183 ? 0.310 3.032 -24.249 1.00 87.12 183 TRP A CA 1
ATOM 1489 C C . TRP A 1 183 ? -0.064 1.600 -23.861 1.00 87.12 183 TRP A C 1
ATOM 1491 O O . TRP A 1 183 ? -0.560 0.834 -24.690 1.00 87.12 183 TRP A O 1
ATOM 1501 N N . ARG A 1 184 ? 0.168 1.224 -22.600 1.00 88.44 184 ARG A N 1
ATOM 1502 C CA . ARG A 1 184 ? -0.040 -0.116 -22.045 1.00 88.44 184 ARG A CA 1
ATOM 1503 C C . ARG A 1 184 ? 0.820 -1.195 -22.718 1.00 88.44 184 ARG A C 1
ATOM 1505 O O . ARG A 1 184 ? 0.486 -2.383 -22.660 1.00 88.44 184 ARG A O 1
ATOM 1512 N N . ARG A 1 185 ? 1.935 -0.821 -23.356 1.00 91.50 185 ARG A N 1
ATOM 1513 C CA . ARG A 1 185 ? 2.871 -1.766 -23.982 1.00 91.50 185 ARG A CA 1
ATOM 1514 C C . ARG A 1 185 ? 3.914 -2.203 -22.964 1.00 91.50 185 ARG A C 1
ATOM 1516 O O . ARG A 1 185 ? 4.418 -1.420 -22.170 1.00 91.50 185 ARG A O 1
ATOM 1523 N N . LYS A 1 186 ? 4.257 -3.488 -23.002 1.00 92.38 186 LYS A N 1
ATOM 1524 C CA . LYS A 1 186 ? 5.267 -4.083 -22.119 1.00 92.38 186 LYS A CA 1
ATOM 1525 C C . LYS A 1 186 ? 6.643 -3.530 -22.482 1.00 92.38 186 LYS A C 1
ATOM 1527 O O . LYS A 1 186 ? 7.089 -3.739 -23.610 1.00 92.38 186 LYS A O 1
ATOM 1532 N N . ASN A 1 187 ? 7.304 -2.869 -21.538 1.00 87.81 187 ASN A N 1
ATOM 1533 C CA . ASN A 1 187 ? 8.667 -2.376 -21.721 1.00 87.81 187 ASN A CA 1
ATOM 1534 C C . ASN A 1 187 ? 9.691 -3.457 -21.275 1.00 87.81 187 ASN A C 1
ATOM 1536 O O . ASN A 1 187 ? 9.292 -4.536 -20.815 1.00 87.81 187 ASN A O 1
ATOM 1540 N N . PRO A 1 188 ? 11.011 -3.233 -21.414 1.00 87.50 188 PRO A N 1
ATOM 1541 C CA . PRO A 1 188 ? 12.020 -4.212 -21.000 1.00 87.50 188 PRO A CA 1
ATOM 1542 C C . PRO A 1 188 ? 11.928 -4.651 -19.527 1.00 87.50 188 PRO A C 1
ATOM 1544 O O . PRO A 1 188 ? 12.192 -5.819 -19.229 1.00 87.50 188 PRO A O 1
ATOM 1547 N N . ASN A 1 189 ? 11.484 -3.774 -18.615 1.00 87.50 189 ASN A N 1
ATOM 1548 C CA . ASN A 1 189 ? 11.313 -4.109 -17.197 1.00 87.50 189 ASN A CA 1
ATOM 1549 C C . ASN A 1 189 ? 10.231 -5.189 -17.012 1.00 87.50 189 ASN A C 1
ATOM 1551 O O . ASN A 1 189 ? 10.391 -6.063 -16.161 1.00 87.50 189 ASN A O 1
ATOM 1555 N N . PHE A 1 190 ? 9.186 -5.225 -17.855 1.00 89.44 190 PHE A N 1
ATOM 1556 C CA . PHE A 1 190 ? 8.170 -6.292 -17.825 1.00 89.44 190 PHE A CA 1
ATOM 1557 C C . PHE A 1 190 ? 8.783 -7.677 -18.028 1.00 89.44 190 PHE A C 1
ATOM 1559 O O . PHE A 1 190 ? 8.415 -8.641 -17.353 1.00 89.44 190 PHE A O 1
ATOM 1566 N N . GLY A 1 191 ? 9.695 -7.796 -18.998 1.00 87.31 191 GLY A N 1
ATOM 1567 C CA . GLY A 1 191 ? 10.351 -9.060 -19.325 1.00 87.31 191 GLY A CA 1
ATOM 1568 C C . GLY A 1 191 ? 11.163 -9.582 -18.144 1.00 87.31 191 GLY A C 1
ATOM 1569 O O . GLY A 1 191 ? 11.020 -10.746 -17.758 1.00 87.31 191 GLY A O 1
ATOM 1570 N N . THR A 1 192 ? 11.950 -8.697 -17.532 1.00 87.56 192 THR A N 1
ATOM 1571 C CA . THR A 1 192 ? 12.723 -8.987 -16.321 1.00 87.56 192 THR A CA 1
ATOM 1572 C C . THR A 1 192 ? 11.816 -9.375 -15.160 1.00 87.56 192 THR A C 1
ATOM 1574 O O . THR A 1 192 ? 12.004 -10.448 -14.588 1.00 87.56 192 THR A O 1
ATOM 1577 N N . LEU A 1 193 ? 10.790 -8.574 -14.863 1.00 87.75 193 LEU A N 1
ATOM 1578 C CA . LEU A 1 193 ? 9.825 -8.843 -13.799 1.00 87.75 193 LEU A CA 1
ATOM 1579 C C . LEU A 1 193 ? 9.194 -10.228 -13.956 1.00 87.75 193 LEU A C 1
ATOM 1581 O O . LEU A 1 193 ? 9.284 -11.065 -13.058 1.00 87.75 193 LEU A O 1
ATOM 1585 N N . LYS A 1 194 ? 8.626 -10.505 -15.136 1.00 85.94 194 LYS A N 1
ATOM 1586 C CA . LYS A 1 194 ? 7.980 -11.786 -15.445 1.00 85.94 194 LYS A CA 1
ATOM 1587 C C . LYS A 1 194 ? 8.937 -12.958 -15.240 1.00 85.94 194 LYS A C 1
ATOM 1589 O O . LYS A 1 194 ? 8.551 -13.969 -14.659 1.00 85.94 194 LYS A O 1
ATOM 1594 N N . LYS A 1 195 ? 10.176 -12.839 -15.721 1.00 86.12 195 LYS A N 1
ATOM 1595 C CA . LYS A 1 195 ? 11.192 -13.889 -15.584 1.00 86.12 195 LYS A CA 1
ATOM 1596 C C . LYS A 1 195 ? 11.536 -14.142 -14.118 1.00 86.12 195 LYS A C 1
ATOM 1598 O O . LYS A 1 195 ? 11.605 -15.297 -13.712 1.00 86.12 195 LYS A O 1
ATOM 1603 N N . ARG A 1 196 ? 11.746 -13.088 -13.330 1.00 85.50 196 ARG A N 1
ATOM 1604 C CA . ARG A 1 196 ? 12.223 -13.186 -11.941 1.00 85.50 196 ARG A CA 1
ATOM 1605 C C . ARG A 1 196 ? 11.144 -13.677 -10.991 1.00 85.50 196 ARG A C 1
ATOM 1607 O O . ARG A 1 196 ? 11.422 -14.555 -10.184 1.00 85.50 196 ARG A O 1
ATOM 1614 N N . ILE A 1 197 ? 9.910 -13.217 -11.185 1.00 78.31 197 ILE A N 1
ATOM 1615 C CA . ILE A 1 197 ? 8.727 -13.793 -10.541 1.00 78.31 197 ILE A CA 1
ATOM 1616 C C . ILE A 1 197 ? 8.595 -15.281 -10.885 1.00 78.31 197 ILE A C 1
ATOM 1618 O O . ILE A 1 197 ? 8.398 -16.101 -10.001 1.00 78.31 197 ILE A O 1
ATOM 1622 N N . HIS A 1 198 ? 8.749 -15.664 -12.155 1.00 77.56 198 HIS A N 1
ATOM 1623 C CA . HIS A 1 198 ? 8.633 -17.072 -12.541 1.00 77.56 198 HIS A CA 1
ATOM 1624 C C . HIS A 1 198 ? 9.750 -17.950 -11.945 1.00 77.56 198 HIS A C 1
ATOM 1626 O O . HIS A 1 198 ? 9.535 -19.128 -11.678 1.00 77.56 198 HIS A O 1
ATOM 1632 N N . GLN A 1 199 ? 10.942 -17.388 -11.743 1.00 71.44 199 GLN A N 1
ATOM 1633 C CA . GLN A 1 199 ? 12.086 -18.067 -11.131 1.00 71.44 199 GLN A CA 1
ATOM 1634 C C . GLN A 1 199 ? 12.024 -18.132 -9.601 1.00 71.44 199 GLN A C 1
ATOM 1636 O O . GLN A 1 199 ? 12.821 -18.865 -9.004 1.00 71.44 199 GLN A O 1
ATOM 1641 N N . SER A 1 200 ? 11.141 -17.367 -8.954 1.00 67.12 200 SER A N 1
ATOM 1642 C CA . SER A 1 200 ? 10.910 -17.538 -7.525 1.00 67.12 200 SER A CA 1
ATOM 1643 C C . SER A 1 200 ? 10.172 -18.859 -7.307 1.00 67.12 200 SER A C 1
ATOM 1645 O O . SER A 1 200 ? 9.348 -19.291 -8.117 1.00 67.12 200 SER A O 1
ATOM 1647 N N . ARG A 1 201 ? 10.504 -19.559 -6.220 1.00 61.59 201 ARG A N 1
ATOM 1648 C CA . ARG A 1 201 ? 9.951 -20.896 -5.942 1.00 61.59 201 ARG A CA 1
ATOM 1649 C C . ARG A 1 201 ? 8.442 -20.880 -5.643 1.00 61.59 201 ARG A C 1
ATOM 1651 O O . ARG A 1 201 ? 7.839 -21.946 -5.580 1.00 61.59 201 ARG A O 1
ATOM 1658 N N . TYR A 1 202 ? 7.835 -19.700 -5.500 1.00 55.47 202 TYR A N 1
ATOM 1659 C CA . TYR A 1 202 ? 6.515 -19.513 -4.896 1.00 55.47 202 TYR A CA 1
ATOM 1660 C C . TYR A 1 202 ? 5.611 -18.588 -5.723 1.00 55.47 202 TYR A C 1
ATOM 1662 O O . TYR A 1 202 ? 5.065 -17.606 -5.229 1.00 55.47 202 TYR A O 1
ATOM 1670 N N . GLN A 1 203 ? 5.400 -18.946 -6.995 1.00 49.50 203 GLN A N 1
ATOM 1671 C CA . GLN A 1 203 ? 4.547 -18.215 -7.951 1.00 49.50 203 GLN A CA 1
ATOM 1672 C C . GLN A 1 203 ? 3.115 -17.924 -7.453 1.00 49.50 203 GLN A C 1
ATOM 1674 O O . GLN A 1 203 ? 2.456 -17.041 -7.992 1.00 49.50 203 GLN A O 1
ATOM 1679 N N . TYR A 1 204 ? 2.638 -18.654 -6.440 1.00 40.84 204 TYR A N 1
ATOM 1680 C CA . TYR A 1 204 ? 1.269 -18.583 -5.922 1.00 40.84 204 TYR A CA 1
ATOM 1681 C C . TYR A 1 204 ? 1.066 -17.598 -4.756 1.00 40.84 204 TYR A C 1
ATOM 1683 O O . TYR A 1 204 ? -0.075 -17.369 -4.374 1.00 40.84 204 TYR A O 1
ATOM 1691 N N . GLN A 1 205 ? 2.133 -17.011 -4.200 1.00 42.28 205 GLN A N 1
ATOM 1692 C CA . GLN A 1 205 ? 2.051 -16.041 -3.089 1.00 42.28 205 GLN A CA 1
ATOM 1693 C C . GLN A 1 205 ? 2.172 -14.579 -3.548 1.00 42.28 205 GLN A C 1
ATOM 1695 O O . GLN A 1 205 ? 2.213 -13.660 -2.733 1.00 42.28 205 GLN A O 1
ATOM 1700 N N . ILE A 1 206 ? 2.232 -14.344 -4.860 1.00 46.97 206 ILE A N 1
ATOM 1701 C CA . ILE A 1 206 ? 2.466 -13.014 -5.418 1.00 46.97 206 ILE A CA 1
ATOM 1702 C C . ILE A 1 206 ? 1.133 -12.295 -5.545 1.00 46.97 206 ILE A C 1
ATOM 1704 O O . ILE A 1 206 ? 0.472 -12.319 -6.586 1.00 46.97 206 ILE A O 1
ATOM 1708 N N . LEU A 1 207 ? 0.739 -11.652 -4.455 1.00 41.69 207 LEU A N 1
ATOM 1709 C CA . LEU A 1 207 ? -0.347 -10.698 -4.471 1.00 41.69 207 LEU A CA 1
ATOM 1710 C C . LEU A 1 207 ? 0.175 -9.388 -5.081 1.00 41.69 207 LEU A C 1
ATOM 1712 O O . LEU A 1 207 ? 0.770 -8.559 -4.400 1.00 41.69 207 LEU A O 1
ATOM 1716 N N . MET A 1 208 ? -0.006 -9.209 -6.392 1.00 40.00 208 MET A N 1
ATOM 1717 C CA . MET A 1 208 ? 0.157 -7.891 -7.013 1.00 40.00 208 MET A CA 1
ATOM 1718 C C . MET A 1 208 ? -1.034 -7.026 -6.604 1.00 40.00 208 MET A C 1
ATOM 1720 O O . MET A 1 208 ? -2.077 -7.035 -7.257 1.00 40.00 208 MET A O 1
ATOM 1724 N N . LEU A 1 209 ? -0.878 -6.301 -5.501 1.00 40.31 209 LEU A N 1
ATOM 1725 C CA . LEU A 1 209 ? -1.784 -5.221 -5.142 1.00 40.31 209 LEU A CA 1
ATOM 1726 C C . LEU A 1 209 ? -1.487 -4.043 -6.072 1.00 40.31 209 LEU A C 1
ATOM 1728 O O . LEU A 1 209 ? -0.400 -3.477 -6.059 1.00 40.31 209 LEU A O 1
ATOM 1732 N N . LEU A 1 210 ? -2.441 -3.710 -6.936 1.00 32.97 210 LEU A N 1
ATOM 1733 C CA . LEU A 1 210 ? -2.401 -2.455 -7.673 1.00 32.97 210 LEU A CA 1
ATOM 1734 C C . LEU A 1 210 ? -2.984 -1.386 -6.757 1.00 32.97 210 LEU A C 1
ATOM 1736 O O . LEU A 1 210 ? -4.194 -1.357 -6.533 1.00 32.97 210 LEU A O 1
ATOM 1740 N N . LYS A 1 211 ? -2.116 -0.531 -6.217 1.00 38.72 211 LYS A N 1
ATOM 1741 C CA . LYS A 1 211 ? -2.522 0.685 -5.517 1.00 38.72 211 LYS A CA 1
ATOM 1742 C C . LYS A 1 211 ? -3.196 1.600 -6.541 1.00 38.72 211 LYS A C 1
ATOM 1744 O O . LYS A 1 211 ? -2.558 2.067 -7.481 1.00 38.72 211 LYS A O 1
ATOM 1749 N N . ALA A 1 212 ? -4.504 1.794 -6.414 1.00 29.48 212 ALA A N 1
ATOM 1750 C CA . ALA A 1 212 ? -5.234 2.813 -7.155 1.00 29.48 212 ALA A CA 1
ATOM 1751 C C . ALA A 1 212 ? -5.388 4.032 -6.244 1.00 29.48 212 ALA A C 1
ATOM 1753 O O . ALA A 1 212 ? -6.464 4.284 -5.712 1.00 29.48 212 ALA A O 1
ATOM 1754 N N . GLU A 1 213 ? -4.302 4.768 -6.024 1.00 36.38 213 GLU A N 1
ATOM 1755 C CA . GLU A 1 213 ? -4.361 6.039 -5.301 1.00 36.38 213 GLU A CA 1
ATOM 1756 C C . GLU A 1 213 ? -4.726 7.158 -6.268 1.00 36.38 213 GLU A C 1
ATOM 1758 O O . GLU A 1 213 ? -3.893 7.878 -6.805 1.00 36.38 213 GLU A O 1
ATOM 1763 N N . LEU A 1 214 ? -6.025 7.283 -6.519 1.00 27.56 214 LEU A N 1
ATOM 1764 C CA . LEU A 1 214 ? -6.615 8.514 -7.023 1.00 27.56 214 LEU A CA 1
ATOM 1765 C C . LEU A 1 214 ? -7.052 9.326 -5.812 1.00 27.56 214 LEU A C 1
ATOM 1767 O O . LEU A 1 214 ? -8.204 9.202 -5.418 1.00 27.56 214 LEU A O 1
ATOM 1771 N N . LEU A 1 215 ? -6.142 10.105 -5.220 1.00 30.42 215 LEU A N 1
ATOM 1772 C CA . LEU A 1 215 ? -6.465 11.276 -4.391 1.00 30.42 215 LEU A CA 1
ATOM 1773 C C . LEU A 1 215 ? -5.184 11.935 -3.872 1.00 30.42 215 LEU A C 1
ATOM 1775 O O . LEU A 1 215 ? -4.749 11.619 -2.785 1.00 30.42 215 LEU A O 1
ATOM 1779 N N . PHE A 1 216 ? -4.594 12.843 -4.654 1.00 28.59 216 PHE A N 1
ATOM 1780 C CA . PHE A 1 216 ? -3.883 14.041 -4.171 1.00 28.59 216 PHE A CA 1
ATOM 1781 C C . PHE A 1 216 ? -3.587 14.956 -5.370 1.00 28.59 216 PHE A C 1
ATOM 1783 O O . PHE A 1 216 ? -2.458 15.141 -5.807 1.00 28.59 216 PHE A O 1
ATOM 1790 N N . LEU A 1 217 ? -4.644 15.541 -5.929 1.00 23.23 217 LEU A N 1
ATOM 1791 C CA . LEU A 1 217 ? -4.551 16.792 -6.675 1.00 23.23 217 LEU A CA 1
ATOM 1792 C C . LEU A 1 217 ? -5.646 17.695 -6.102 1.00 23.23 217 LEU A C 1
ATOM 1794 O O . LEU A 1 217 ? -6.820 17.344 -6.172 1.00 23.23 217 LEU A O 1
ATOM 1798 N N . TYR A 1 218 ? -5.233 18.826 -5.527 1.00 23.86 218 TYR A N 1
ATOM 1799 C CA . TYR A 1 218 ? -6.033 19.862 -4.851 1.00 23.86 218 TYR A CA 1
ATOM 1800 C C . TYR A 1 218 ? -6.311 19.659 -3.346 1.00 23.86 218 TYR A C 1
ATOM 1802 O O . TYR A 1 218 ? -7.435 19.401 -2.892 1.00 23.86 218 TYR A O 1
ATOM 1810 N N . LEU A 1 219 ? -5.256 19.899 -2.564 1.00 27.56 219 LEU A N 1
ATOM 1811 C CA . LEU A 1 219 ? -5.313 20.723 -1.355 1.00 27.56 219 LEU A CA 1
ATOM 1812 C C . LEU A 1 219 ? -4.410 21.941 -1.570 1.00 27.56 219 LEU A C 1
ATOM 1814 O O . LEU A 1 219 ? -3.275 21.729 -2.049 1.00 27.56 219 LEU A O 1
#

Foldseek 3Di:
DDDPDLLLADPVCLCVLQVVLVVCCVVPVPPPLDAEAESDPPHDHYVSLLVSQVVCCVPPVRHWYEYDHQPHDDPPRDRTQAYEAEAADLQQAGPRDRQTGLQDHPPHAYEHAEYLWQPLPCVVVCVVCVCVLVVSLVSLLSQLQRCVVYSHQAYAYFAAEFDWDDDPVDTDGSGPGHQAYPVRHGDPSNVSNVVSCVPRPCVPSHDHDHDPPPDDDDD

pLDDT: mean 81.61, std 16.98, range [23.23, 98.12]

Sequence (219 aa):
MFYENESEKDTAYTERYLSQFAEMIERDRNHASVIMWSLGNESVWGQNFQKEYEYAKITDASRPVIFPNFGGIPDGVKCFDLDYVHYPTYSGNNLYHAETRDFSNPDVVVLNDEWAHVPCYMTETLKEEPGARDFWGESIKRFWDNISASDGAGGAIWCMVDEYFMLPDSCQGTGEWGWVDIWRRKNPNFGTLKKRIHQSRYQYQILMLLKAELLFLYL

Secondary structure (DSSP, 8-state):
---S--TTT-GGGHHHHHHHHHHHHHHHTT-TT---EE--SSPPP-HHHHHHHHHHHHH-TTS-EE---TT---TT----SBEEEES--TTS--SS-TT-BTTB-SSS-EEEEEES--STT-HHHHHH-TTHHHHHHHHHHHHHHHHTTSS---EEES-SB----EETTEE------SSB-TTS-B-HHHHHHHHHHHHSS-TTS-----------S--

Radius of gyration: 18.72 Å; chains: 1; bounding box: 45×45×47 Å